Protein AF-A0A0A0M3F7-F1 (afdb_monomer_lite)

Radius of gyration: 20.03 Å; chains: 1; bounding box: 51×37×65 Å

pLDDT: mean 93.69, std 4.96, range [55.94, 98.5]

Foldseek 3Di:
DAPQLCLVVVQLQQQLQLQAPDPDPDSGRPCPDPSNVQQQDFDADVVGAAAPVRAGQDNRHDGNQLLEAEAGWDWDVVDVVIDIDNAGEQVNLVVVVVSLVDAHPGDHAGEYEYPAQLRHDPNNLVSCLVCLVDPDPRYYYHHHHNCCVSHDPSNVVSDDDDDDDQDPLVVLLVVLVVVVDDNVLSVVLCVVVVRHSSSSNVCVVVVVVVVVVVVVVVVVVD

Organism: NCBI:txid1385515

Sequence (222 aa):
GPPRLGKREVAERLAARVLCEDTGSGMAPCGQCRSCRLIAARSQLDPPEVRPDGSPAHPWGHPAHPDLLLVGHAWNHKARPPRMRTEIVIDQVRALGEQMALTPQYGRAKVAIIDPGEAVNTAAANALLKTLEEPVPGRYLWIVASEPARLPATIRSRCQKLEFRLPPRAEAREWLLGQGHAEADVDEALEATRGHPGQAHAWMREGVLELRREVARGLADA

InterPro domains:
  IPR027417 P-loop containing nucleoside triphosphate hydrolase [G3DSA:3.40.50.300] (1-166)
  IPR027417 P-loop containing nucleoside triphosphate hydrolase [SSF52540] (1-205)
  IPR050238 DNA Replication and Repair Clamp Loader Complex [PTHR11669] (1-176)

Secondary structure (DSSP, 8-state):
--TTSSHHHHHHHHHHHHH-S--SS-SS--SSSHHHHHHH-EE--SSPPB-TTSSBSSTT-EES-TTEEEE-S-EETTSSS-EE-SSB-HHHHHHHHHHHHSPPSSTT-EEEEESSGGGB-HHHHHHHHHHHHSPPTTEEEEE--S-GGGS-HHHHTTSPP---PPPPHHHHHHHHHHTT--HHHHHHHHHHTTT-HHHHHHHHHTTHHHHHHHHHHHHH--

Structure (mmCIF, N/CA/C/O backbone):
data_AF-A0A0A0M3F7-F1
#
_entry.id   AF-A0A0A0M3F7-F1
#
loop_
_atom_site.group_PDB
_atom_site.id
_atom_site.type_symbol
_atom_site.label_atom_id
_atom_site.label_alt_id
_atom_site.label_comp_id
_atom_site.label_asym_id
_atom_site.label_entity_id
_atom_site.label_seq_id
_atom_site.pdbx_PDB_ins_code
_atom_site.Cartn_x
_atom_site.Cartn_y
_atom_site.Cartn_z
_atom_site.occupancy
_atom_site.B_iso_or_equiv
_atom_site.auth_seq_id
_atom_site.auth_comp_id
_atom_site.auth_asym_id
_atom_site.auth_atom_id
_atom_site.pdbx_PDB_model_num
ATOM 1 N N . GLY A 1 1 ? 6.429 8.963 -4.634 1.00 87.81 1 GLY A N 1
ATOM 2 C CA . GLY A 1 1 ? 7.226 8.136 -5.553 1.00 87.81 1 GLY A CA 1
ATOM 3 C C . GLY A 1 1 ? 6.339 7.496 -6.598 1.00 87.81 1 GLY A C 1
ATOM 4 O O . GLY A 1 1 ? 5.195 7.188 -6.257 1.00 87.81 1 GLY A O 1
ATOM 5 N N . PRO A 1 2 ? 6.835 7.293 -7.829 1.00 91.94 2 PRO A N 1
ATOM 6 C CA . PRO A 1 2 ? 6.065 6.727 -8.942 1.00 91.94 2 PRO A CA 1
ATOM 7 C C . PRO A 1 2 ? 5.565 5.293 -8.654 1.00 91.94 2 PRO A C 1
ATOM 9 O O . PRO A 1 2 ? 5.987 4.674 -7.663 1.00 91.94 2 PRO A O 1
ATOM 12 N N . PRO A 1 3 ? 4.591 4.773 -9.429 1.00 92.19 3 PRO A N 1
ATOM 13 C CA . PRO A 1 3 ? 4.093 3.400 -9.272 1.00 92.19 3 PRO A CA 1
ATOM 14 C C . PRO A 1 3 ? 5.208 2.360 -9.497 1.00 92.19 3 PRO A C 1
ATOM 16 O O . PRO A 1 3 ? 6.304 2.697 -9.911 1.00 92.19 3 PRO A O 1
ATOM 19 N N . ARG A 1 4 ? 4.960 1.077 -9.200 1.00 91.88 4 ARG A N 1
ATOM 20 C CA . ARG A 1 4 ? 5.905 -0.035 -9.478 1.00 91.88 4 ARG A CA 1
ATOM 21 C C . ARG A 1 4 ? 7.290 0.049 -8.795 1.00 91.88 4 ARG A C 1
ATOM 23 O O . ARG A 1 4 ? 8.209 -0.638 -9.211 1.00 91.88 4 ARG A O 1
ATOM 30 N N . LEU A 1 5 ? 7.448 0.828 -7.722 1.00 94.56 5 LEU A N 1
ATOM 31 C CA . LEU A 1 5 ? 8.671 0.856 -6.891 1.00 94.56 5 LEU A CA 1
ATOM 32 C C . LEU A 1 5 ? 8.575 0.007 -5.608 1.00 94.56 5 LEU A C 1
ATOM 34 O O . LEU A 1 5 ? 9.216 0.317 -4.611 1.00 94.56 5 LEU A O 1
ATOM 38 N N . GLY A 1 6 ? 7.697 -0.999 -5.565 1.00 93.88 6 GLY A N 1
ATOM 39 C CA . GLY A 1 6 ? 7.571 -1.872 -4.386 1.00 93.88 6 GLY A CA 1
ATOM 40 C C . GLY A 1 6 ? 6.978 -1.204 -3.135 1.00 93.88 6 GLY A C 1
ATOM 41 O O . GLY A 1 6 ? 7.040 -1.770 -2.051 1.00 93.88 6 GLY A O 1
ATOM 42 N N . LYS A 1 7 ? 6.355 -0.019 -3.250 1.00 96.44 7 LYS A N 1
ATOM 43 C CA . LYS A 1 7 ? 5.773 0.706 -2.096 1.00 96.44 7 LYS A CA 1
ATOM 44 C C . LYS A 1 7 ? 4.811 -0.159 -1.276 1.00 96.44 7 LYS A C 1
ATOM 46 O O . LYS A 1 7 ? 4.874 -0.178 -0.050 1.00 96.44 7 LYS A O 1
ATOM 51 N N . ARG A 1 8 ? 3.922 -0.877 -1.972 1.00 96.00 8 ARG A N 1
ATOM 52 C CA . ARG A 1 8 ? 2.945 -1.778 -1.358 1.00 96.00 8 ARG A CA 1
ATOM 53 C C . ARG A 1 8 ? 3.620 -2.972 -0.677 1.00 96.00 8 ARG A C 1
ATOM 55 O O . ARG A 1 8 ? 3.204 -3.354 0.408 1.00 96.00 8 ARG A O 1
ATOM 62 N N . GLU A 1 9 ? 4.681 -3.504 -1.274 1.00 95.50 9 GLU A N 1
ATOM 63 C CA . GLU A 1 9 ? 5.472 -4.603 -0.711 1.00 95.50 9 GLU A CA 1
ATOM 64 C C . GLU A 1 9 ? 6.172 -4.188 0.584 1.00 95.50 9 GLU A C 1
ATOM 66 O O . GLU A 1 9 ? 6.086 -4.883 1.593 1.00 95.50 9 GLU A O 1
ATOM 71 N N . VAL A 1 10 ? 6.796 -3.008 0.589 1.00 96.12 10 VAL A N 1
ATOM 72 C CA . VAL A 1 10 ? 7.437 -2.454 1.787 1.00 96.12 10 VAL A CA 1
ATOM 73 C C . VAL A 1 10 ? 6.411 -2.198 2.886 1.00 96.12 10 VAL A C 1
ATOM 75 O O . VAL A 1 10 ? 6.667 -2.554 4.035 1.00 96.12 10 VAL A O 1
ATOM 78 N N . ALA A 1 11 ? 5.240 -1.648 2.545 1.00 97.38 11 ALA A N 1
ATOM 79 C CA . ALA A 1 11 ? 4.150 -1.480 3.500 1.00 97.38 11 ALA A CA 1
ATOM 80 C C . ALA A 1 11 ? 3.739 -2.835 4.096 1.00 97.38 11 ALA A C 1
ATOM 82 O O . ALA A 1 11 ? 3.754 -2.996 5.307 1.00 97.38 11 ALA A O 1
ATOM 83 N N . GLU A 1 12 ? 3.456 -3.855 3.290 1.00 97.25 12 GLU A N 1
ATOM 84 C CA . GLU A 1 12 ? 3.068 -5.165 3.828 1.00 97.25 12 GLU A CA 1
ATOM 85 C C . GLU A 1 12 ? 4.174 -5.849 4.645 1.00 97.25 12 GLU A C 1
ATOM 87 O O . GLU A 1 12 ? 3.888 -6.468 5.672 1.00 97.25 12 GLU A O 1
ATOM 92 N N . ARG A 1 13 ? 5.445 -5.699 4.260 1.00 96.12 13 ARG A N 1
ATOM 93 C CA . ARG A 1 13 ? 6.576 -6.252 5.019 1.00 96.12 13 ARG A CA 1
ATOM 94 C C . ARG A 1 13 ? 6.771 -5.546 6.359 1.00 96.12 13 ARG A C 1
ATOM 96 O O . ARG A 1 13 ? 7.048 -6.207 7.361 1.00 96.12 13 ARG A O 1
ATOM 103 N N . LEU A 1 14 ? 6.582 -4.227 6.401 1.00 96.00 14 LEU A N 1
ATOM 104 C CA . LEU A 1 14 ? 6.581 -3.473 7.650 1.00 96.00 14 LEU A CA 1
ATOM 105 C C . LEU A 1 14 ? 5.400 -3.896 8.534 1.00 96.00 14 LEU A C 1
ATOM 107 O O . LEU A 1 14 ? 5.574 -4.034 9.741 1.00 96.00 14 LEU A O 1
ATOM 111 N N . ALA A 1 15 ? 4.226 -4.178 7.950 1.00 96.81 15 ALA A N 1
ATOM 112 C CA . ALA A 1 15 ? 3.049 -4.644 8.700 1.00 96.81 15 ALA A CA 1
ATOM 113 C C . ALA A 1 15 ? 3.359 -5.980 9.348 1.00 96.81 15 ALA A C 1
ATOM 115 O O . ALA A 1 15 ? 3.148 -6.155 10.545 1.00 96.81 15 ALA A O 1
ATOM 116 N N . ALA A 1 16 ? 3.924 -6.895 8.562 1.00 96.25 16 ALA A N 1
ATOM 117 C CA . ALA A 1 16 ? 4.367 -8.182 9.054 1.00 96.25 16 ALA A CA 1
ATOM 118 C C . ALA A 1 16 ? 5.364 -8.028 10.203 1.00 96.25 16 ALA A C 1
ATOM 120 O O . ALA A 1 16 ? 5.245 -8.746 11.190 1.00 96.25 16 ALA A O 1
ATOM 121 N N . ARG A 1 17 ? 6.305 -7.074 10.132 1.00 95.75 17 ARG A N 1
ATOM 122 C CA . ARG A 1 17 ? 7.249 -6.829 11.232 1.00 95.75 17 ARG A CA 1
ATOM 123 C C . ARG A 1 17 ? 6.569 -6.289 12.489 1.00 95.75 17 ARG A C 1
ATOM 125 O O . ARG A 1 17 ? 6.896 -6.763 13.575 1.00 95.75 17 ARG A O 1
ATOM 132 N N . VAL A 1 18 ? 5.658 -5.327 12.342 1.00 95.19 18 VAL A N 1
ATOM 133 C CA . VAL A 1 18 ? 4.901 -4.710 13.448 1.00 95.19 18 VAL A CA 1
ATOM 134 C C . VAL A 1 18 ? 4.011 -5.732 14.158 1.00 95.19 18 VAL A C 1
ATOM 136 O O . VAL A 1 18 ? 3.877 -5.688 15.378 1.00 95.19 18 VAL A O 1
ATOM 139 N N . LEU A 1 19 ? 3.418 -6.656 13.402 1.00 95.88 19 LEU A N 1
ATOM 140 C CA . LEU A 1 19 ? 2.514 -7.689 13.916 1.00 95.88 19 LEU A CA 1
ATOM 141 C C . LEU A 1 19 ? 3.239 -8.980 14.329 1.00 95.88 19 LEU A C 1
ATOM 143 O O . LEU A 1 19 ? 2.623 -9.883 14.892 1.00 95.88 19 LEU A O 1
ATOM 147 N N . CYS A 1 20 ? 4.536 -9.087 14.042 1.00 95.38 20 CYS A N 1
ATOM 148 C CA . CYS A 1 20 ? 5.355 -10.236 14.401 1.00 95.38 20 CYS A CA 1
ATOM 149 C C . CYS A 1 20 ? 5.457 -10.370 15.926 1.00 95.38 20 CYS A C 1
ATOM 151 O O . CYS A 1 20 ? 5.789 -9.412 16.620 1.00 95.38 20 CYS A O 1
ATOM 153 N N . GLU A 1 21 ? 5.219 -11.578 16.437 1.00 93.50 21 GLU A N 1
ATOM 154 C CA . GLU A 1 21 ? 5.317 -11.887 17.872 1.00 93.50 21 GLU A CA 1
ATOM 155 C C . GLU A 1 21 ? 6.767 -11.886 18.371 1.00 93.50 21 GLU A C 1
ATOM 157 O O . GLU A 1 21 ? 7.020 -11.642 19.548 1.00 93.50 21 GLU A O 1
ATOM 162 N N . ASP A 1 22 ? 7.721 -12.141 17.473 1.00 91.62 22 ASP A N 1
ATOM 163 C CA . ASP A 1 22 ? 9.143 -12.067 17.786 1.00 91.62 22 ASP A CA 1
ATOM 164 C C . ASP A 1 22 ? 9.589 -10.604 17.944 1.00 91.62 22 ASP A C 1
ATOM 166 O O . ASP A 1 22 ? 9.617 -9.818 16.986 1.00 91.62 22 ASP A O 1
ATOM 170 N N . THR A 1 23 ? 9.944 -10.239 19.175 1.00 81.44 23 THR A N 1
ATOM 171 C CA . THR A 1 23 ? 10.457 -8.916 19.549 1.00 81.44 23 THR A CA 1
ATOM 172 C C . THR A 1 23 ? 11.981 -8.816 19.468 1.00 81.44 23 THR A C 1
ATOM 174 O O . THR A 1 23 ? 12.542 -7.840 19.961 1.00 81.44 23 THR A O 1
ATOM 177 N N . GLY A 1 24 ? 12.664 -9.801 18.876 1.00 82.12 24 GLY A N 1
ATOM 178 C CA . GLY A 1 24 ? 14.105 -9.763 18.644 1.00 82.12 24 GLY A CA 1
ATOM 179 C C . GLY A 1 24 ? 14.556 -8.508 17.884 1.00 82.12 24 GLY A C 1
ATOM 180 O O . GLY A 1 24 ? 13.766 -7.816 17.243 1.00 82.12 24 GLY A O 1
ATOM 181 N N . SER A 1 25 ? 15.854 -8.207 17.926 1.00 70.75 25 SER A N 1
ATOM 182 C CA . SER A 1 25 ? 16.433 -6.970 17.373 1.00 70.75 25 SER A CA 1
ATOM 183 C C . SER A 1 25 ? 16.420 -6.870 15.838 1.00 70.75 25 SER A C 1
ATOM 185 O O . SER A 1 25 ? 16.834 -5.855 15.281 1.00 70.75 25 SER A O 1
ATOM 187 N N . GLY A 1 26 ? 15.938 -7.896 15.131 1.00 80.50 26 GLY A N 1
ATOM 188 C CA . GLY A 1 26 ? 15.843 -7.896 13.674 1.00 80.50 26 GLY A CA 1
ATOM 189 C C . GLY A 1 26 ? 14.789 -6.921 13.134 1.00 80.50 26 GLY A C 1
ATOM 190 O O . GLY A 1 26 ? 13.701 -6.769 13.693 1.00 80.50 26 GLY A O 1
ATOM 191 N N . MET A 1 27 ? 15.087 -6.297 11.990 1.00 84.56 27 MET A N 1
ATOM 192 C CA . MET A 1 27 ? 14.132 -5.466 11.235 1.00 84.56 27 MET A CA 1
ATOM 193 C C . MET A 1 27 ? 13.172 -6.290 10.360 1.00 84.56 27 MET A C 1
ATOM 195 O O . MET A 1 27 ? 12.167 -5.767 9.883 1.00 84.56 27 MET A O 1
ATOM 199 N N . ALA A 1 28 ? 13.452 -7.579 10.150 1.00 91.94 28 ALA A N 1
ATOM 200 C CA . ALA A 1 28 ? 12.610 -8.474 9.360 1.00 91.94 28 ALA A CA 1
ATOM 201 C C . ALA A 1 28 ? 11.584 -9.217 10.239 1.00 91.94 28 ALA A C 1
ATOM 203 O O . ALA A 1 28 ? 11.900 -9.552 11.381 1.00 91.94 28 ALA A O 1
ATOM 204 N N . PRO A 1 29 ? 10.364 -9.488 9.735 1.00 94.62 29 PRO A N 1
ATOM 205 C CA . PRO A 1 29 ? 9.458 -10.427 10.395 1.00 94.62 29 PRO A CA 1
ATOM 206 C C . PRO A 1 29 ? 10.095 -11.823 10.447 1.00 94.62 29 PRO A C 1
ATOM 208 O O . PRO A 1 29 ? 10.755 -12.227 9.490 1.00 94.62 29 PRO A O 1
ATOM 211 N N . CYS A 1 30 ? 9.874 -12.581 11.525 1.00 94.94 30 CYS A N 1
ATOM 212 C CA . CYS A 1 30 ? 10.533 -13.882 11.705 1.00 94.94 30 CYS A CA 1
ATOM 213 C C . CYS A 1 30 ? 10.043 -14.965 10.728 1.00 94.94 30 CYS A C 1
ATOM 215 O O . CYS A 1 30 ? 10.698 -15.987 10.554 1.00 94.94 30 CYS A O 1
ATOM 217 N N . GLY A 1 31 ? 8.866 -14.783 10.116 1.00 94.88 31 GLY A N 1
ATOM 218 C CA . GLY A 1 31 ? 8.290 -15.723 9.147 1.00 94.88 31 GLY A CA 1
ATOM 219 C C . GLY A 1 31 ? 7.689 -16.997 9.756 1.00 94.88 31 GLY A C 1
ATOM 220 O O . GLY A 1 31 ? 6.969 -17.711 9.067 1.00 94.88 31 GLY A O 1
ATOM 221 N N . GLN A 1 32 ? 7.931 -17.273 11.041 1.00 95.44 32 GLN A N 1
ATOM 222 C CA . GLN A 1 32 ? 7.611 -18.564 11.668 1.00 95.44 32 GLN A CA 1
ATOM 223 C C . GLN A 1 32 ? 6.551 -18.472 12.781 1.00 95.44 32 GLN A C 1
ATOM 225 O O . GLN A 1 32 ? 5.816 -19.438 13.015 1.00 95.44 32 GLN A O 1
ATOM 230 N N . CYS A 1 33 ? 6.417 -17.318 13.450 1.00 95.06 33 CYS A N 1
ATOM 231 C CA . CYS A 1 33 ? 5.387 -17.120 14.480 1.00 95.06 33 CYS A CA 1
ATOM 232 C C . CYS A 1 33 ? 3.966 -17.220 13.900 1.00 95.06 33 CYS A C 1
ATOM 234 O O . CYS A 1 33 ? 3.769 -17.204 12.678 1.00 95.06 33 CYS A O 1
ATOM 236 N N . ARG A 1 34 ? 2.950 -17.343 14.765 1.00 95.69 34 ARG A N 1
ATOM 237 C CA . ARG A 1 34 ? 1.561 -17.503 14.313 1.00 95.69 34 ARG A CA 1
ATOM 238 C C . ARG A 1 34 ? 1.102 -16.283 13.516 1.00 95.69 34 ARG A C 1
ATOM 240 O O . ARG A 1 34 ? 0.564 -16.480 12.427 1.00 95.69 34 ARG A O 1
ATOM 247 N N . SER A 1 35 ? 1.403 -15.065 13.968 1.00 95.94 35 SER A N 1
ATOM 248 C CA . SER A 1 35 ? 1.114 -13.849 13.199 1.00 95.94 35 SER A CA 1
ATOM 249 C C . SER A 1 35 ? 1.731 -13.882 11.795 1.00 95.94 35 SER A C 1
ATOM 251 O O . SER A 1 35 ? 1.037 -13.672 10.802 1.00 95.94 35 SER A O 1
ATOM 253 N N . CYS A 1 36 ? 3.021 -14.217 11.676 1.00 96.25 36 CYS A N 1
ATOM 254 C CA . CYS A 1 36 ? 3.695 -14.284 10.375 1.00 96.25 36 CYS A CA 1
ATOM 255 C C . CYS A 1 36 ? 3.070 -15.335 9.447 1.00 96.25 36 CYS A C 1
ATOM 257 O O . CYS A 1 36 ? 2.873 -15.058 8.265 1.00 96.25 36 CYS A O 1
ATOM 259 N N . ARG A 1 37 ? 2.709 -16.512 9.973 1.00 97.31 37 ARG A N 1
ATOM 260 C CA . ARG A 1 37 ? 2.048 -17.568 9.190 1.00 97.31 37 ARG A CA 1
ATOM 261 C C . ARG A 1 37 ? 0.659 -17.153 8.706 1.00 97.31 37 ARG A C 1
ATOM 263 O O . ARG A 1 37 ? 0.325 -17.415 7.557 1.00 97.31 37 ARG A O 1
ATOM 270 N N . LEU A 1 38 ? -0.124 -16.465 9.539 1.00 97.06 38 LEU A N 1
ATOM 271 C CA . LEU A 1 38 ? -1.436 -15.938 9.144 1.00 97.06 38 LEU A CA 1
ATOM 272 C C . LEU A 1 38 ? -1.328 -14.824 8.095 1.00 97.06 38 LEU A C 1
ATOM 274 O O . LEU A 1 38 ? -2.173 -14.732 7.213 1.00 97.06 38 LEU A O 1
ATOM 278 N N . ILE A 1 39 ? -0.286 -13.994 8.164 1.00 96.94 39 ILE A N 1
ATOM 279 C CA . ILE A 1 39 ? -0.017 -12.982 7.134 1.00 96.94 39 ILE A CA 1
ATOM 280 C C . ILE A 1 39 ? 0.444 -13.643 5.832 1.00 96.94 39 ILE A C 1
ATOM 282 O O . ILE A 1 39 ? 0.078 -13.182 4.757 1.00 96.94 39 ILE A O 1
ATOM 286 N N . ALA A 1 40 ? 1.233 -14.716 5.895 1.00 97.06 40 ALA A N 1
ATOM 287 C CA . ALA A 1 40 ? 1.662 -15.460 4.711 1.00 97.06 40 ALA A CA 1
ATOM 288 C C . ALA A 1 40 ? 0.514 -16.251 4.057 1.00 97.06 40 ALA A C 1
ATOM 290 O O . ALA A 1 40 ? 0.533 -16.466 2.847 1.00 97.06 40 ALA A O 1
ATOM 291 N N . ALA A 1 41 ? -0.495 -16.655 4.833 1.00 97.31 41 ALA A N 1
ATOM 292 C CA . ALA A 1 41 ? -1.706 -17.281 4.321 1.00 97.31 41 ALA A CA 1
ATOM 293 C C . ALA A 1 41 ? -2.569 -16.244 3.588 1.00 97.31 41 ALA A C 1
ATOM 295 O O . ALA A 1 41 ? -3.229 -15.410 4.213 1.00 97.31 41 ALA A O 1
ATOM 296 N N . ARG A 1 42 ? -2.545 -16.295 2.254 1.00 96.06 42 ARG A N 1
ATOM 297 C CA . ARG A 1 42 ? -3.263 -15.359 1.391 1.00 96.06 42 ARG A CA 1
ATOM 298 C C . ARG A 1 42 ? -4.404 -16.008 0.628 1.00 96.06 42 ARG A C 1
ATOM 300 O O . ARG A 1 42 ? -4.288 -17.145 0.183 1.00 96.06 42 ARG A O 1
ATOM 307 N N . SER A 1 43 ? -5.471 -15.245 0.420 1.00 96.81 43 SER A N 1
ATOM 308 C CA . SER A 1 43 ? -6.618 -15.662 -0.388 1.00 96.81 43 SER A CA 1
ATOM 309 C C . SER A 1 43 ? -7.130 -14.517 -1.258 1.00 96.81 43 SER A C 1
ATOM 311 O O . SER A 1 43 ? -7.215 -13.372 -0.813 1.00 96.81 43 SER A O 1
ATOM 313 N N . GLN A 1 44 ? -7.445 -14.818 -2.516 1.00 95.81 44 GLN A N 1
ATOM 314 C CA . GLN A 1 44 ? -8.201 -13.909 -3.376 1.00 95.81 44 GLN A CA 1
ATOM 315 C C . GLN A 1 44 ? -9.696 -14.117 -3.136 1.00 95.81 44 GLN A C 1
ATOM 317 O O . GLN A 1 44 ? -10.122 -15.221 -2.798 1.00 95.81 44 GLN A O 1
ATOM 322 N N . LEU A 1 45 ? -10.482 -13.058 -3.323 1.00 93.75 45 LEU A N 1
ATOM 323 C CA . LEU A 1 45 ? -11.935 -13.187 -3.391 1.00 93.75 45 LEU A CA 1
ATOM 324 C C . LEU A 1 45 ? -12.352 -13.792 -4.734 1.00 93.75 45 LEU A C 1
ATOM 326 O O . LEU A 1 45 ? -11.630 -13.674 -5.726 1.00 93.75 45 LEU A O 1
ATOM 330 N N . ASP A 1 46 ? -13.530 -14.410 -4.754 1.00 92.75 46 ASP A N 1
ATOM 331 C CA . ASP A 1 46 ? -14.172 -14.911 -5.967 1.00 92.75 46 ASP A CA 1
ATOM 332 C C . ASP A 1 46 ? -15.563 -14.261 -6.119 1.00 92.75 46 ASP A C 1
ATOM 334 O O . ASP A 1 46 ? -16.451 -14.528 -5.301 1.00 92.75 46 ASP A O 1
ATOM 338 N N . PRO A 1 47 ? -15.767 -13.362 -7.104 1.00 93.88 47 PRO A N 1
ATOM 339 C CA . PRO A 1 47 ? -14.786 -12.891 -8.089 1.00 93.88 47 PRO A CA 1
ATOM 340 C C . PRO A 1 47 ? -13.697 -11.972 -7.487 1.00 93.88 47 PRO A C 1
ATOM 342 O O . PRO A 1 47 ? -13.941 -11.303 -6.476 1.00 93.88 47 PRO A O 1
ATOM 345 N N . PRO A 1 48 ? -12.509 -11.871 -8.121 1.00 95.69 48 PRO A N 1
ATOM 346 C CA . PRO A 1 48 ? -11.398 -11.084 -7.595 1.00 95.69 48 PRO A CA 1
ATOM 347 C C . PRO A 1 48 ? -11.682 -9.584 -7.624 1.00 95.69 48 PRO A C 1
ATOM 349 O O . PRO A 1 48 ? -12.407 -9.065 -8.474 1.00 95.69 48 PRO A O 1
ATOM 352 N N . GLU A 1 49 ? -11.065 -8.870 -6.690 1.00 97.38 49 GLU A N 1
ATOM 353 C CA . GLU A 1 49 ? -11.080 -7.412 -6.650 1.00 97.38 49 GLU A CA 1
ATOM 354 C C . GLU A 1 49 ? -9.988 -6.852 -7.561 1.00 97.38 49 GLU A C 1
ATOM 356 O O . GLU A 1 49 ? -8.805 -7.171 -7.413 1.00 97.38 49 GLU A O 1
ATOM 361 N N . VAL A 1 50 ? -10.375 -5.986 -8.496 1.00 97.31 50 VAL A N 1
ATOM 362 C CA . VAL A 1 50 ? -9.473 -5.409 -9.500 1.00 97.31 50 VAL A CA 1
ATOM 363 C C . VAL A 1 50 ? -9.439 -3.883 -9.448 1.00 97.31 50 VAL A C 1
ATOM 365 O O . VAL A 1 50 ? -10.387 -3.213 -9.047 1.00 97.31 50 VAL A O 1
ATOM 368 N N . ARG A 1 51 ? -8.320 -3.299 -9.854 1.00 96.06 51 ARG A N 1
ATOM 369 C CA . ARG A 1 51 ? -8.208 -1.870 -10.145 1.00 96.06 51 ARG A CA 1
ATOM 370 C C . ARG A 1 51 ? -8.871 -1.564 -11.502 1.00 96.06 51 ARG A C 1
ATOM 372 O O . ARG A 1 51 ? -9.156 -2.489 -12.264 1.00 96.06 51 ARG A O 1
ATOM 379 N N . PRO A 1 52 ? -9.091 -0.281 -11.848 1.00 95.25 52 PRO A N 1
ATOM 380 C CA . PRO A 1 52 ? -9.659 0.099 -13.145 1.00 95.25 52 PRO A CA 1
ATOM 381 C C . PRO A 1 52 ? -8.870 -0.395 -14.369 1.00 95.25 52 PRO A C 1
ATOM 383 O O . PRO A 1 52 ? -9.452 -0.562 -15.432 1.00 95.25 52 PRO A O 1
ATOM 386 N N . ASP A 1 53 ? -7.567 -0.648 -14.218 1.00 92.56 53 ASP A N 1
ATOM 387 C CA . ASP A 1 53 ? -6.695 -1.210 -15.259 1.00 92.56 53 ASP A CA 1
ATOM 388 C C . ASP A 1 53 ? -6.755 -2.750 -15.352 1.00 92.56 53 ASP A C 1
ATOM 390 O O . ASP A 1 53 ? -5.997 -3.354 -16.104 1.00 92.56 53 ASP A O 1
ATOM 394 N N . GLY A 1 54 ? -7.627 -3.398 -14.572 1.00 94.06 54 GLY A N 1
ATOM 395 C CA . GLY A 1 54 ? -7.762 -4.854 -14.507 1.00 94.06 54 GLY A CA 1
ATOM 396 C C . GLY A 1 54 ? -6.724 -5.552 -13.623 1.00 94.06 54 GLY A C 1
ATOM 397 O O . GLY A 1 54 ? -6.854 -6.749 -13.374 1.00 94.06 54 GLY A O 1
ATOM 398 N N . SER A 1 55 ? -5.722 -4.838 -13.096 1.00 92.69 55 SER A N 1
ATOM 399 C CA . SER A 1 55 ? -4.750 -5.428 -12.170 1.00 92.69 55 SER A CA 1
ATOM 400 C C . SER A 1 55 ? -5.405 -5.792 -10.829 1.00 92.69 55 SER A C 1
ATOM 402 O O . SER A 1 55 ? -6.334 -5.108 -10.399 1.00 92.69 55 SER A O 1
ATOM 404 N N . PRO A 1 56 ? -4.931 -6.816 -10.097 1.00 95.44 56 PRO A N 1
ATOM 405 C CA . PRO A 1 56 ? -5.510 -7.160 -8.799 1.00 95.44 56 PRO A CA 1
ATOM 406 C C . PRO A 1 56 ? -5.363 -6.012 -7.793 1.00 95.44 56 PRO A C 1
ATOM 408 O O . PRO A 1 56 ? -4.250 -5.529 -7.559 1.00 95.44 56 PRO A O 1
ATOM 411 N N . ALA A 1 57 ? -6.459 -5.600 -7.152 1.00 96.62 57 ALA A N 1
ATOM 412 C CA . ALA A 1 57 ? -6.448 -4.575 -6.104 1.00 96.62 57 ALA A CA 1
ATOM 413 C C . ALA A 1 57 ? -5.555 -4.989 -4.922 1.00 96.62 57 ALA A C 1
ATOM 415 O O . ALA A 1 57 ? -4.834 -4.165 -4.359 1.00 96.62 57 ALA A O 1
ATOM 416 N N . HIS A 1 58 ? -5.528 -6.290 -4.628 1.00 96.75 58 HIS A N 1
ATOM 417 C CA . HIS A 1 58 ? -4.637 -6.919 -3.661 1.00 96.75 58 HIS A CA 1
ATOM 418 C C . HIS A 1 58 ? -3.757 -7.948 -4.389 1.00 96.75 58 HIS A C 1
ATOM 420 O O . HIS A 1 58 ? -4.185 -9.086 -4.565 1.00 96.75 58 HIS A O 1
ATOM 426 N N . PRO A 1 59 ? -2.535 -7.579 -4.834 1.00 94.25 59 PRO A N 1
ATOM 427 C CA . PRO A 1 59 ? -1.688 -8.431 -5.680 1.00 94.25 59 PRO A CA 1
ATOM 428 C C . PRO A 1 59 ? -1.440 -9.835 -5.126 1.00 94.25 59 PRO A C 1
ATOM 430 O O . PRO A 1 59 ? -1.468 -10.805 -5.875 1.00 94.25 59 PRO A O 1
ATOM 433 N N . TRP A 1 60 ? -1.256 -9.946 -3.811 1.00 95.38 60 TRP A N 1
ATOM 434 C CA . TRP A 1 60 ? -1.069 -11.231 -3.138 1.00 95.38 60 TRP A CA 1
ATOM 435 C C . TRP A 1 60 ? -2.341 -11.760 -2.487 1.00 95.38 60 TRP A C 1
ATOM 437 O O . TRP A 1 60 ? -2.286 -12.835 -1.922 1.00 95.38 60 TRP A O 1
ATOM 447 N N . GLY A 1 61 ? -3.464 -11.044 -2.549 1.00 96.75 61 GLY A N 1
ATOM 448 C CA . GLY A 1 61 ? -4.706 -11.387 -1.856 1.00 96.75 61 GLY A CA 1
ATOM 449 C C . GLY A 1 61 ? -4.759 -10.900 -0.405 1.00 96.75 61 GLY A C 1
ATOM 450 O O . GLY A 1 61 ? -3.810 -10.310 0.131 1.00 96.75 61 GLY A O 1
ATOM 451 N N . HIS A 1 62 ? -5.896 -11.154 0.236 1.00 97.38 62 HIS A N 1
ATOM 452 C CA . HIS A 1 62 ? -6.152 -10.804 1.629 1.00 97.38 62 HIS A CA 1
ATOM 453 C C . HIS A 1 62 ? -5.443 -11.777 2.582 1.00 97.38 62 HIS A C 1
ATOM 455 O O . HIS A 1 62 ? -5.522 -12.993 2.372 1.00 97.38 62 HIS A O 1
ATOM 461 N N . PRO A 1 63 ? -4.733 -11.273 3.610 1.00 97.06 63 PRO A N 1
ATOM 462 C CA . PRO A 1 63 ? -4.124 -12.104 4.639 1.00 97.06 63 PRO A CA 1
ATOM 463 C C . PRO A 1 63 ? -5.184 -12.655 5.596 1.00 97.06 63 PRO A C 1
ATOM 465 O O . PRO A 1 63 ? -6.170 -11.987 5.894 1.00 97.06 63 PRO A O 1
ATOM 468 N N . ALA A 1 64 ? -4.939 -13.836 6.162 1.00 97.00 64 ALA A N 1
ATOM 469 C CA . ALA A 1 64 ? -5.797 -14.409 7.204 1.00 97.00 64 ALA A CA 1
ATOM 470 C C . ALA A 1 64 ? -5.627 -13.732 8.583 1.00 97.00 64 ALA A C 1
ATOM 472 O O . ALA A 1 64 ? -6.323 -14.070 9.539 1.00 97.00 64 ALA A O 1
ATOM 473 N N . HIS A 1 65 ? -4.673 -12.806 8.720 1.00 97.25 65 HIS A N 1
ATOM 474 C CA . HIS A 1 65 ? -4.378 -12.131 9.981 1.00 97.25 65 HIS A CA 1
ATOM 475 C C . HIS A 1 65 ? -5.428 -11.052 10.308 1.00 97.25 65 HIS A C 1
ATOM 477 O O . HIS A 1 65 ? -5.502 -10.056 9.590 1.00 97.25 65 HIS A O 1
ATOM 483 N N . PRO A 1 66 ? -6.175 -11.153 11.424 1.00 96.00 66 PRO A N 1
ATOM 484 C CA . PRO A 1 66 ? -7.296 -10.246 11.713 1.00 96.00 66 PRO A CA 1
ATOM 485 C C . PRO A 1 66 ? -6.871 -8.812 12.067 1.00 96.00 66 PRO A C 1
ATOM 487 O O . PRO A 1 66 ? -7.681 -7.888 12.029 1.00 96.00 66 PRO A O 1
ATOM 490 N N . ASP A 1 67 ? -5.602 -8.614 12.426 1.00 97.12 67 ASP A N 1
ATOM 491 C CA . ASP A 1 67 ? -5.044 -7.289 12.726 1.00 97.12 67 ASP A CA 1
ATOM 492 C C . ASP A 1 67 ? -4.265 -6.664 11.557 1.00 97.12 67 ASP A C 1
ATOM 494 O O . ASP A 1 67 ? -3.667 -5.601 11.730 1.00 97.12 67 ASP A O 1
ATOM 498 N N . LEU A 1 68 ? -4.279 -7.294 10.374 1.00 97.62 68 LEU A N 1
ATOM 499 C CA . LEU A 1 68 ? -3.796 -6.699 9.127 1.00 97.62 68 LEU A CA 1
ATOM 500 C C . LEU A 1 68 ? -4.973 -6.477 8.177 1.00 97.62 68 LEU A C 1
ATOM 502 O O . LEU A 1 68 ? -5.473 -7.411 7.558 1.00 97.62 68 LEU A O 1
ATOM 506 N N . LEU A 1 69 ? -5.394 -5.225 8.043 1.00 97.38 69 LEU A N 1
ATOM 507 C CA . LEU A 1 69 ? -6.549 -4.838 7.243 1.00 97.38 69 LEU A CA 1
ATOM 508 C C . LEU A 1 69 ? -6.081 -4.210 5.933 1.00 97.38 69 LEU A C 1
ATOM 510 O O . LEU A 1 69 ? -5.279 -3.274 5.932 1.00 97.38 69 LEU A O 1
ATOM 514 N N . LEU A 1 70 ? -6.587 -4.708 4.808 1.00 98.00 70 LEU A N 1
ATOM 515 C CA . LEU A 1 70 ? -6.284 -4.170 3.487 1.00 98.00 70 LEU A CA 1
ATOM 516 C C . LEU A 1 70 ? -7.523 -3.486 2.918 1.00 98.00 70 LEU A C 1
ATOM 518 O O . LEU A 1 70 ? -8.613 -4.046 2.948 1.00 98.00 70 LEU A O 1
ATOM 522 N N . VAL A 1 71 ? -7.351 -2.276 2.389 1.00 97.94 71 VAL A N 1
ATOM 523 C CA . VAL A 1 71 ? -8.430 -1.524 1.740 1.00 97.94 71 VAL A CA 1
ATOM 524 C C . VAL A 1 71 ? -7.968 -1.083 0.362 1.00 97.94 71 VAL A C 1
ATOM 526 O O . VAL A 1 71 ? -6.950 -0.407 0.225 1.00 97.94 71 VAL A O 1
ATOM 529 N N . GLY A 1 72 ? -8.735 -1.462 -0.653 1.00 97.62 72 GLY A N 1
ATOM 530 C CA . GLY A 1 72 ? -8.519 -1.084 -2.042 1.00 97.62 72 GLY A CA 1
ATOM 531 C C . GLY A 1 72 ? -9.841 -0.972 -2.797 1.00 97.62 72 GLY A C 1
ATOM 532 O O . GLY A 1 72 ? -10.902 -0.742 -2.206 1.00 97.62 72 GLY A O 1
ATOM 533 N N . HIS A 1 73 ? -9.777 -1.128 -4.116 1.00 97.75 73 HIS A N 1
ATOM 534 C CA . HIS A 1 73 ? -10.973 -1.238 -4.948 1.00 97.75 73 HIS A CA 1
ATOM 535 C C . HIS A 1 73 ? -11.729 -2.516 -4.594 1.00 97.75 73 HIS A C 1
ATOM 537 O O . HIS A 1 73 ? -11.120 -3.572 -4.489 1.00 97.75 73 HIS A O 1
ATOM 543 N N . ALA A 1 74 ? -13.045 -2.408 -4.434 1.00 96.88 74 ALA A N 1
ATOM 544 C CA . ALA A 1 74 ? -13.891 -3.504 -3.981 1.00 96.88 74 ALA A CA 1
ATOM 545 C C . ALA A 1 74 ? -15.177 -3.589 -4.807 1.00 96.88 74 ALA A C 1
ATOM 547 O O . ALA A 1 74 ? -15.586 -2.627 -5.472 1.00 96.88 74 ALA A O 1
ATOM 548 N N . TRP A 1 75 ? -15.853 -4.731 -4.731 1.00 96.38 75 TRP A N 1
ATOM 549 C CA . TRP A 1 75 ? -17.150 -4.934 -5.368 1.00 96.38 75 TRP A CA 1
ATOM 550 C C . TRP A 1 75 ? -18.251 -4.086 -4.715 1.00 96.38 75 TRP A C 1
ATOM 552 O O . TRP A 1 75 ? -18.371 -3.957 -3.496 1.00 96.38 75 TRP A O 1
ATOM 562 N N . ASN A 1 76 ? -19.126 -3.513 -5.541 1.00 95.69 76 ASN A N 1
ATOM 563 C CA . ASN A 1 76 ? -20.383 -2.928 -5.098 1.00 95.69 76 ASN A CA 1
ATOM 564 C C . ASN A 1 76 ? -21.517 -3.949 -5.238 1.00 95.69 76 ASN A C 1
ATOM 566 O O . ASN A 1 76 ? -22.247 -3.942 -6.229 1.00 95.69 76 ASN A O 1
ATOM 570 N N . HIS A 1 77 ? -21.703 -4.778 -4.211 1.00 93.06 77 HIS A N 1
ATOM 571 C CA . HIS A 1 77 ? -22.791 -5.763 -4.157 1.00 93.06 77 HIS A CA 1
ATOM 572 C C . HIS A 1 77 ? -24.195 -5.142 -4.032 1.00 93.06 77 HIS A C 1
ATOM 574 O O . HIS A 1 77 ? -25.187 -5.836 -4.230 1.00 93.06 77 HIS A O 1
ATOM 580 N N . LYS A 1 78 ? -24.304 -3.837 -3.723 1.00 92.50 78 LYS A N 1
ATOM 581 C CA . LYS A 1 78 ? -25.593 -3.120 -3.686 1.00 92.50 78 LYS A CA 1
ATOM 582 C C . LYS A 1 78 ? -26.083 -2.733 -5.092 1.00 92.50 78 LYS A C 1
ATOM 584 O O . LYS A 1 78 ? -27.268 -2.464 -5.265 1.00 92.50 78 LYS A O 1
ATOM 589 N N . ALA A 1 79 ? -25.192 -2.670 -6.088 1.00 93.44 79 ALA A N 1
ATOM 590 C CA . ALA A 1 79 ? -25.571 -2.419 -7.477 1.00 93.44 79 ALA A CA 1
ATOM 591 C C . ALA A 1 79 ? -26.199 -3.673 -8.109 1.00 93.44 79 ALA A C 1
ATOM 593 O O . ALA A 1 79 ? -25.846 -4.795 -7.749 1.00 93.44 79 ALA A O 1
ATOM 594 N N . ARG A 1 80 ? -27.120 -3.485 -9.064 1.00 94.31 80 ARG A N 1
ATOM 595 C CA . ARG A 1 80 ? -27.726 -4.579 -9.837 1.00 94.31 80 ARG A CA 1
ATOM 596 C C . ARG A 1 80 ? -27.493 -4.353 -11.340 1.00 94.31 80 ARG A C 1
ATOM 598 O O . ARG A 1 80 ? -28.092 -3.422 -11.875 1.00 94.31 80 ARG A O 1
ATOM 605 N N . PRO A 1 81 ? -26.644 -5.161 -12.008 1.00 92.50 81 PRO A N 1
ATOM 606 C CA . PRO A 1 81 ? -25.795 -6.224 -11.444 1.00 92.50 81 PRO A CA 1
ATOM 607 C C . PRO A 1 81 ? -24.648 -5.678 -10.557 1.00 92.50 81 PRO A C 1
ATOM 609 O O . PRO A 1 81 ? -24.326 -4.486 -10.649 1.00 92.50 81 PRO A O 1
ATOM 612 N N . PRO A 1 82 ? -24.025 -6.518 -9.698 1.00 95.19 82 PRO A N 1
ATOM 613 C CA . PRO A 1 82 ? -22.821 -6.144 -8.958 1.00 95.19 82 PRO A CA 1
ATOM 614 C C . PRO A 1 82 ? -21.720 -5.658 -9.901 1.00 95.19 82 PRO A C 1
ATOM 616 O O . PRO A 1 82 ? -21.516 -6.218 -10.975 1.00 95.19 82 PRO A O 1
ATOM 619 N N . ARG A 1 83 ? -21.004 -4.608 -9.495 1.00 95.75 83 ARG A N 1
ATOM 620 C CA . ARG A 1 83 ? -19.949 -3.988 -10.310 1.00 95.75 83 ARG A CA 1
ATOM 621 C C . ARG A 1 83 ? -18.768 -3.553 -9.462 1.00 95.75 83 ARG A C 1
ATOM 623 O O . ARG A 1 83 ? -18.953 -3.197 -8.298 1.00 95.75 83 ARG A O 1
ATOM 630 N N . MET A 1 84 ? -17.583 -3.516 -10.057 1.00 96.69 84 MET A N 1
ATOM 631 C CA . MET A 1 84 ? -16.388 -2.989 -9.403 1.00 96.69 84 MET A CA 1
ATOM 632 C C . MET A 1 84 ? -16.508 -1.490 -9.135 1.00 96.69 84 MET A C 1
ATOM 634 O O . MET A 1 84 ? -17.012 -0.730 -9.966 1.00 96.69 84 MET A O 1
ATOM 638 N N . ARG A 1 85 ? -16.054 -1.056 -7.957 1.00 95.94 85 ARG A N 1
ATOM 639 C CA . ARG A 1 85 ? -15.894 0.368 -7.653 1.00 95.94 85 ARG A CA 1
ATOM 640 C C . ARG A 1 85 ? -14.599 0.882 -8.269 1.00 95.94 85 ARG A C 1
ATOM 642 O O . ARG A 1 85 ? -13.580 0.204 -8.225 1.00 95.94 85 ARG A O 1
ATOM 649 N N . THR A 1 86 ? -14.639 2.111 -8.768 1.00 95.19 86 THR A N 1
ATOM 650 C CA . THR A 1 86 ? -13.466 2.860 -9.247 1.00 95.19 86 THR A CA 1
ATOM 651 C C . THR A 1 86 ? -12.830 3.725 -8.157 1.00 95.19 86 THR A C 1
ATOM 653 O O . THR A 1 86 ? -11.796 4.337 -8.388 1.00 95.19 86 THR A O 1
ATOM 656 N N . GLU A 1 87 ? -13.462 3.800 -6.984 1.00 96.94 87 GLU A N 1
ATOM 657 C CA . GLU A 1 87 ? -13.043 4.609 -5.841 1.00 96.94 87 GLU A CA 1
ATOM 658 C C . GLU A 1 87 ? -13.246 3.835 -4.532 1.00 96.94 87 GLU A C 1
ATOM 660 O O . GLU A 1 87 ? -14.149 2.998 -4.419 1.00 96.94 87 GLU A O 1
ATOM 665 N N . ILE A 1 88 ? -12.453 4.179 -3.521 1.00 97.50 88 ILE A N 1
ATOM 666 C CA . ILE A 1 88 ? -12.614 3.751 -2.133 1.00 97.50 88 ILE A CA 1
ATOM 667 C C . ILE A 1 88 ? -13.607 4.703 -1.465 1.00 97.50 88 ILE A C 1
ATOM 669 O O . ILE A 1 88 ? -13.372 5.911 -1.365 1.00 97.50 88 ILE A O 1
ATOM 673 N N . VAL A 1 89 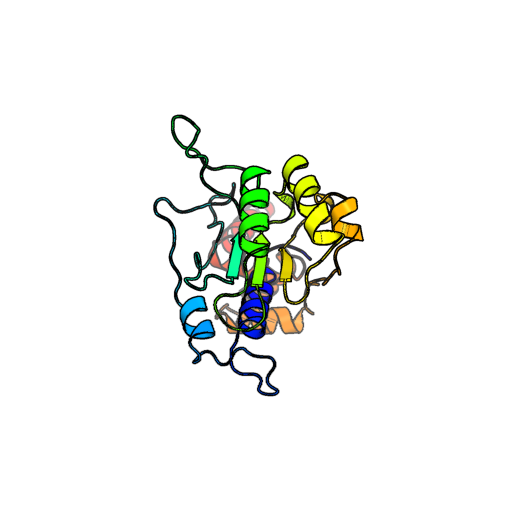? -14.735 4.149 -1.020 1.00 97.38 89 VAL A N 1
ATOM 674 C CA . VAL A 1 89 ? -15.883 4.924 -0.526 1.00 97.38 89 VAL A CA 1
ATOM 675 C C . VAL A 1 89 ? -15.980 4.953 1.000 1.00 97.38 89 VAL A C 1
ATOM 677 O O . VAL A 1 89 ? -15.376 4.144 1.703 1.00 97.38 89 VAL A O 1
ATOM 680 N N . ILE A 1 90 ? -16.792 5.880 1.519 1.00 96.69 90 ILE A N 1
ATOM 681 C CA . ILE A 1 90 ? -16.956 6.115 2.961 1.00 96.69 90 ILE A CA 1
ATOM 682 C C . ILE A 1 90 ? -17.359 4.860 3.748 1.00 96.69 90 ILE A C 1
ATOM 684 O O . ILE A 1 90 ? -16.842 4.658 4.843 1.00 96.69 90 ILE A O 1
ATOM 688 N N . ASP A 1 91 ? -18.217 3.998 3.190 1.00 95.94 91 ASP A N 1
ATOM 689 C CA . ASP A 1 91 ? -18.646 2.749 3.839 1.00 95.94 91 ASP A CA 1
ATOM 690 C C . ASP A 1 91 ? -17.441 1.841 4.152 1.00 95.94 91 ASP A C 1
ATOM 692 O O . ASP A 1 91 ? -17.356 1.290 5.247 1.00 95.94 91 ASP A O 1
ATOM 696 N N . GLN A 1 92 ? -16.468 1.743 3.234 1.00 96.88 92 GLN A N 1
ATOM 697 C CA . GLN A 1 92 ? -15.250 0.944 3.433 1.00 96.88 92 GLN A CA 1
ATOM 698 C C . GLN A 1 92 ? -14.374 1.530 4.548 1.00 96.88 92 GLN A C 1
ATOM 700 O O . GLN A 1 92 ? -13.858 0.796 5.385 1.00 96.88 92 GLN A O 1
ATOM 705 N N . VAL A 1 93 ? -14.230 2.858 4.586 1.00 96.25 93 VAL A N 1
ATOM 706 C CA . VAL A 1 93 ? -13.443 3.548 5.620 1.00 96.25 93 VAL A CA 1
ATOM 707 C C . VAL A 1 93 ? -14.102 3.460 6.996 1.00 96.25 93 VAL A C 1
ATOM 709 O O . VAL A 1 93 ? -13.404 3.319 7.996 1.00 96.25 93 VAL A O 1
ATOM 712 N N . ARG A 1 94 ? -15.434 3.522 7.074 1.00 95.00 94 ARG A N 1
ATOM 713 C CA . ARG A 1 94 ? -16.157 3.355 8.343 1.00 95.00 94 ARG A CA 1
ATOM 714 C C . ARG A 1 94 ? -16.005 1.940 8.886 1.00 95.00 94 ARG A C 1
ATOM 716 O O . ARG A 1 94 ? -15.614 1.795 10.039 1.00 95.00 94 ARG A O 1
ATOM 723 N N . ALA A 1 95 ? -16.195 0.929 8.036 1.00 95.31 95 ALA A N 1
ATOM 724 C CA . ALA A 1 95 ? -15.952 -0.463 8.406 1.00 95.31 95 ALA A CA 1
ATOM 725 C C . ALA A 1 95 ? -14.500 -0.676 8.871 1.00 95.31 95 ALA A C 1
ATOM 727 O O . ALA A 1 95 ? -14.258 -1.336 9.880 1.00 95.31 95 ALA A O 1
ATOM 728 N N . LEU A 1 96 ? -13.528 -0.057 8.189 1.00 95.25 96 LEU A N 1
ATOM 729 C CA . LEU A 1 96 ? -12.134 -0.060 8.630 1.00 95.25 96 LEU A CA 1
ATOM 730 C C . LEU A 1 96 ? -11.976 0.566 10.024 1.00 95.25 96 LEU A C 1
ATOM 732 O O . LEU A 1 96 ? -11.324 -0.020 10.884 1.00 95.25 96 LEU A O 1
ATOM 736 N N . GLY A 1 97 ? -12.557 1.746 10.251 1.00 93.62 97 GLY A N 1
ATOM 737 C CA . GLY A 1 97 ? -12.496 2.452 11.531 1.00 93.62 97 GLY A CA 1
ATOM 738 C C . GLY A 1 97 ? -13.065 1.627 12.687 1.00 93.62 97 GLY A C 1
ATOM 739 O O . GLY A 1 97 ? -12.440 1.543 13.741 1.00 93.62 97 GLY A O 1
ATOM 740 N N . GLU A 1 98 ? -14.193 0.952 12.468 1.00 93.50 98 GLU A N 1
ATOM 741 C CA . GLU A 1 98 ? -14.800 0.030 13.436 1.00 93.50 98 GLU A CA 1
ATOM 742 C C . GLU A 1 98 ? -13.854 -1.131 13.774 1.00 93.50 98 GLU A C 1
ATOM 744 O O . GLU A 1 98 ? -13.594 -1.396 14.946 1.00 93.50 98 GLU A O 1
ATOM 749 N N . GLN A 1 99 ? -13.259 -1.776 12.765 1.00 93.88 99 GLN A N 1
ATOM 750 C CA . GLN A 1 99 ? -12.298 -2.869 12.971 1.00 93.88 99 GLN A CA 1
ATOM 751 C C . GLN A 1 99 ? -11.008 -2.418 13.667 1.00 93.88 99 GLN A C 1
ATOM 753 O O . GLN A 1 99 ? -10.410 -3.179 14.436 1.00 93.88 99 GLN A O 1
ATOM 758 N N . MET A 1 100 ? -10.573 -1.184 13.404 1.00 93.00 100 MET A N 1
ATOM 759 C CA . MET A 1 100 ? -9.405 -0.572 14.034 1.00 93.00 100 MET A CA 1
ATOM 760 C C . MET A 1 100 ? -9.673 -0.155 15.483 1.00 93.00 100 MET A C 1
ATOM 762 O O . MET A 1 100 ? -8.739 -0.155 16.282 1.00 93.00 100 MET A O 1
ATOM 766 N N . ALA A 1 101 ? -10.916 0.158 15.851 1.00 91.19 101 ALA A N 1
ATOM 767 C CA . ALA A 1 101 ? -11.286 0.477 17.230 1.00 91.19 101 ALA A CA 1
ATOM 768 C C . ALA A 1 101 ? -11.252 -0.755 18.153 1.00 91.19 101 ALA A C 1
ATOM 770 O O . ALA A 1 101 ? -11.009 -0.622 19.352 1.00 91.19 101 ALA A O 1
ATOM 771 N N . LEU A 1 102 ? -11.443 -1.960 17.603 1.00 91.81 102 LEU A N 1
ATOM 772 C CA . LEU A 1 102 ? -11.351 -3.207 18.365 1.00 91.81 102 LEU A CA 1
ATOM 773 C C . LEU A 1 102 ? -9.930 -3.452 18.894 1.00 91.81 102 LEU A C 1
ATOM 775 O O . LEU A 1 102 ? -8.934 -3.024 18.302 1.00 91.81 102 LEU A O 1
ATOM 779 N N . THR A 1 103 ? -9.827 -4.189 20.000 1.00 92.81 103 THR A N 1
ATOM 780 C CA . THR A 1 103 ? -8.550 -4.661 20.559 1.00 92.81 103 THR A CA 1
ATOM 781 C C . THR A 1 103 ? -7.828 -5.578 19.558 1.00 92.81 103 THR A C 1
ATOM 783 O O . THR A 1 103 ? -8.503 -6.335 18.853 1.00 92.81 103 THR A O 1
ATOM 786 N N . PRO A 1 104 ? -6.481 -5.529 19.454 1.00 94.25 104 PRO A N 1
ATOM 787 C CA . PRO A 1 104 ? -5.733 -6.491 18.649 1.00 94.25 104 PRO A CA 1
ATOM 788 C C . PRO A 1 104 ? -6.017 -7.911 19.130 1.00 94.25 104 PRO A C 1
ATOM 790 O O . PRO A 1 104 ? -6.021 -8.158 20.336 1.00 94.25 104 PRO A O 1
ATOM 793 N N . GLN A 1 105 ? -6.265 -8.832 18.202 1.00 90.44 105 GLN A N 1
ATOM 794 C CA . GLN A 1 105 ? -6.458 -10.241 18.556 1.00 90.44 105 GLN A CA 1
ATOM 795 C C . GLN A 1 105 ? -5.120 -10.939 18.799 1.00 90.44 105 GLN A C 1
ATOM 797 O O . GLN A 1 105 ? -5.020 -11.809 19.663 1.00 90.44 105 GLN A O 1
ATOM 802 N N . TYR A 1 106 ? -4.094 -10.541 18.046 1.00 84.12 106 TYR A N 1
ATOM 803 C CA . TYR A 1 106 ? -2.741 -11.058 18.147 1.00 84.12 106 TYR A CA 1
ATOM 804 C C . TYR A 1 106 ? -1.761 -9.902 18.361 1.00 84.12 106 TYR A C 1
ATOM 806 O O . TYR A 1 106 ? -1.678 -8.955 17.580 1.00 84.12 106 TYR A O 1
ATOM 814 N N . GLY A 1 107 ? -0.989 -9.983 19.442 1.00 80.62 107 GLY A N 1
ATOM 815 C CA . GLY A 1 107 ? 0.052 -9.007 19.743 1.00 80.62 107 GLY A CA 1
ATOM 816 C C . GLY A 1 107 ? -0.486 -7.664 20.243 1.00 80.62 107 GLY A C 1
ATOM 817 O O . GLY A 1 107 ? -1.422 -7.599 21.036 1.00 80.62 107 GLY A O 1
ATOM 818 N N . ARG A 1 108 ? 0.192 -6.579 19.852 1.00 87.19 108 ARG A N 1
ATOM 819 C CA . ARG A 1 108 ? 0.024 -5.244 20.463 1.00 87.19 108 ARG A CA 1
ATOM 820 C C . ARG A 1 108 ? -0.505 -4.184 19.504 1.00 87.19 108 ARG A C 1
ATOM 822 O O . ARG A 1 108 ? -0.734 -3.053 19.929 1.00 87.19 108 ARG A O 1
ATOM 829 N N . ALA A 1 109 ? -0.669 -4.520 18.227 1.00 95.50 109 ALA A N 1
ATOM 830 C CA . ALA A 1 109 ? -0.959 -3.542 17.195 1.00 95.50 109 ALA A CA 1
ATOM 831 C C . ALA A 1 109 ? -2.004 -4.026 16.186 1.00 95.50 109 ALA A C 1
ATOM 833 O O . ALA A 1 109 ? -2.168 -5.222 15.982 1.00 95.50 109 ALA A O 1
ATOM 834 N N . LYS A 1 110 ? -2.666 -3.074 15.524 1.00 96.56 110 LYS A N 1
ATOM 835 C CA . LYS A 1 110 ? -3.372 -3.290 14.257 1.00 96.56 110 LYS A CA 1
ATOM 836 C C . LYS A 1 110 ? -2.776 -2.397 13.186 1.00 96.56 110 LYS A C 1
ATOM 838 O O . LYS A 1 110 ? -2.399 -1.254 13.463 1.00 96.56 110 LYS A O 1
ATOM 843 N N . VAL A 1 111 ? -2.722 -2.914 11.968 1.00 97.62 111 VAL A N 1
ATOM 844 C CA . VAL A 1 111 ? -2.210 -2.199 10.805 1.00 97.62 111 VAL A CA 1
ATOM 845 C C . VAL A 1 111 ? -3.265 -2.215 9.709 1.00 97.62 111 VAL A C 1
ATOM 847 O O . VAL A 1 111 ? -3.730 -3.273 9.296 1.00 97.62 111 VAL A O 1
ATOM 850 N N . ALA A 1 112 ? -3.613 -1.034 9.218 1.00 97.75 112 ALA A N 1
ATOM 851 C CA . ALA A 1 112 ? -4.462 -0.840 8.059 1.00 97.75 112 ALA A CA 1
ATOM 852 C C . ALA A 1 112 ? -3.631 -0.299 6.896 1.00 97.75 112 ALA A C 1
ATOM 854 O O . ALA A 1 112 ? -2.904 0.681 7.066 1.00 97.75 112 ALA A O 1
ATOM 855 N N . ILE A 1 113 ? -3.759 -0.899 5.712 1.00 98.50 113 ILE A N 1
ATOM 856 C CA . ILE A 1 113 ? -3.088 -0.427 4.499 1.00 98.50 113 ILE A CA 1
ATOM 857 C C . ILE A 1 113 ? -4.123 -0.096 3.427 1.00 98.50 113 ILE A C 1
ATOM 859 O O . ILE A 1 113 ? -4.788 -0.989 2.896 1.00 98.50 113 ILE A O 1
ATOM 863 N N . ILE A 1 114 ? -4.198 1.186 3.074 1.00 98.25 114 ILE A N 1
ATOM 864 C CA . ILE A 1 114 ? -5.014 1.711 1.979 1.00 98.25 114 ILE A CA 1
ATOM 865 C C . ILE A 1 114 ? -4.144 1.807 0.722 1.00 98.25 114 ILE A C 1
ATOM 867 O O . ILE A 1 114 ? -3.128 2.505 0.728 1.00 98.25 114 ILE A O 1
ATOM 871 N N . ASP A 1 115 ? -4.530 1.114 -0.349 1.00 97.62 115 ASP A N 1
ATOM 872 C CA . ASP A 1 115 ? -3.839 1.152 -1.643 1.00 97.62 115 ASP A CA 1
ATOM 873 C C . ASP A 1 115 ? -4.823 0.957 -2.819 1.00 97.62 115 ASP A C 1
ATOM 875 O O . ASP A 1 115 ? -5.513 -0.064 -2.866 1.00 97.62 115 ASP A O 1
ATOM 879 N N . PRO A 1 116 ? -4.880 1.877 -3.802 1.00 97.12 116 PRO A N 1
ATOM 880 C CA . PRO A 1 116 ? -4.159 3.150 -3.869 1.00 97.12 116 PRO A CA 1
ATOM 881 C C . PRO A 1 116 ? -4.857 4.260 -3.068 1.00 97.12 116 PRO A C 1
ATOM 883 O O . PRO A 1 116 ? -6.082 4.363 -3.041 1.00 97.12 116 PRO A O 1
ATOM 886 N N . GLY A 1 117 ? -4.075 5.137 -2.445 1.00 96.56 117 GLY A N 1
ATOM 887 C CA . GLY A 1 117 ? -4.572 6.268 -1.664 1.00 96.56 117 GLY A CA 1
ATOM 888 C C . GLY A 1 117 ? -5.326 7.293 -2.513 1.00 96.56 117 GLY A C 1
ATOM 889 O O . GLY A 1 117 ? -6.348 7.815 -2.087 1.00 96.56 117 GLY A O 1
ATOM 890 N N . GLU A 1 118 ? -4.876 7.545 -3.740 1.00 95.19 118 GLU A N 1
ATOM 891 C CA . GLU A 1 118 ? -5.515 8.446 -4.707 1.00 95.19 118 GLU A CA 1
ATOM 892 C C . GLU A 1 118 ? -6.907 7.991 -5.180 1.00 95.19 118 GLU A C 1
ATOM 894 O O . GLU A 1 118 ? -7.607 8.774 -5.823 1.00 95.19 118 GLU A O 1
ATOM 899 N N . ALA A 1 119 ? -7.329 6.763 -4.854 1.00 96.62 119 ALA A N 1
ATOM 900 C CA . ALA A 1 119 ? -8.696 6.296 -5.083 1.00 96.62 119 ALA A CA 1
ATOM 901 C C . ALA A 1 119 ? -9.650 6.618 -3.920 1.00 96.62 119 ALA A C 1
ATOM 903 O O . ALA A 1 119 ? -10.849 6.383 -4.041 1.00 96.62 119 ALA A O 1
ATOM 904 N N . VAL A 1 120 ? -9.162 7.140 -2.789 1.00 97.00 120 VAL A N 1
ATOM 905 C CA . VAL A 1 120 ? -10.013 7.549 -1.662 1.00 97.00 120 VAL A CA 1
ATOM 906 C C . VAL A 1 120 ? -10.801 8.793 -2.047 1.00 97.00 120 VAL A C 1
ATOM 908 O O . VAL A 1 120 ? -10.235 9.871 -2.227 1.00 97.00 120 VAL A O 1
ATOM 911 N N . ASN A 1 121 ? -12.123 8.656 -2.135 1.00 96.12 121 ASN A N 1
ATOM 912 C CA . ASN A 1 121 ? -12.975 9.789 -2.467 1.00 96.12 121 ASN A CA 1
ATOM 913 C C . ASN A 1 121 ? -13.100 10.780 -1.296 1.00 96.12 121 ASN A C 1
ATOM 915 O O . ASN A 1 121 ? -12.721 10.497 -0.158 1.00 96.12 121 ASN A O 1
ATOM 919 N N . THR A 1 122 ? -13.665 11.961 -1.552 1.00 95.25 122 THR A N 1
ATOM 920 C CA . THR A 1 122 ? -13.744 13.044 -0.557 1.00 95.25 122 THR A CA 1
ATOM 921 C C . THR A 1 122 ? -14.473 12.633 0.726 1.00 95.25 122 THR A C 1
ATOM 923 O O . THR A 1 122 ? -14.020 12.949 1.825 1.00 95.25 122 THR A O 1
ATOM 926 N N . ALA A 1 123 ? -15.584 11.899 0.609 1.00 96.19 123 ALA A N 1
ATOM 927 C CA . ALA A 1 123 ? -16.359 11.455 1.766 1.00 96.19 123 ALA A CA 1
ATOM 928 C C . ALA A 1 123 ? -15.576 10.444 2.622 1.00 96.19 123 ALA A C 1
ATOM 930 O O . ALA A 1 123 ? -15.587 10.527 3.851 1.00 96.19 123 ALA A O 1
ATOM 931 N N . ALA A 1 124 ? -14.865 9.519 1.974 1.00 96.75 124 ALA A N 1
ATOM 932 C CA . ALA A 1 124 ? -13.986 8.554 2.618 1.00 96.75 124 ALA A CA 1
ATOM 933 C C . ALA A 1 124 ? -12.789 9.238 3.297 1.00 96.75 124 ALA A C 1
ATOM 935 O O . ALA A 1 124 ? -12.487 8.942 4.451 1.00 96.75 124 ALA A O 1
ATOM 936 N N . ALA A 1 125 ? -12.162 10.212 2.634 1.00 95.56 125 ALA A N 1
ATOM 937 C CA . ALA A 1 125 ? -11.059 10.979 3.202 1.00 95.56 125 ALA A CA 1
ATOM 938 C C . ALA A 1 125 ? -11.482 11.742 4.465 1.00 95.56 125 ALA A C 1
ATOM 940 O O . ALA A 1 125 ? -10.800 11.671 5.482 1.00 95.56 125 ALA A O 1
ATOM 941 N N . ASN A 1 126 ? -12.641 12.402 4.451 1.00 94.19 126 ASN A N 1
ATOM 942 C CA . ASN A 1 126 ? -13.150 13.097 5.636 1.00 94.19 126 ASN A CA 1
ATOM 943 C C . ASN A 1 126 ? -13.412 12.142 6.810 1.00 94.19 126 ASN A C 1
ATOM 945 O O . ASN A 1 126 ? -13.202 12.511 7.962 1.00 94.19 126 ASN A O 1
ATOM 949 N N . ALA A 1 127 ? -13.834 10.904 6.534 1.00 94.38 127 ALA A N 1
ATOM 950 C CA . ALA A 1 127 ? -13.989 9.889 7.571 1.00 94.38 127 ALA A CA 1
ATOM 951 C C . ALA A 1 127 ? -12.637 9.435 8.157 1.00 94.38 127 ALA A C 1
ATOM 953 O O . ALA A 1 127 ? -12.563 9.206 9.363 1.00 94.38 127 ALA A O 1
ATOM 954 N N . LEU A 1 128 ? -11.569 9.374 7.348 1.00 94.62 128 LEU A N 1
ATOM 955 C CA . LEU A 1 128 ? -10.212 9.062 7.823 1.00 94.62 128 LEU A CA 1
ATOM 956 C C . LEU A 1 128 ? -9.637 10.143 8.744 1.00 94.62 128 LEU A C 1
ATOM 958 O O . LEU A 1 128 ? -8.806 9.821 9.590 1.00 94.62 128 LEU A O 1
ATOM 962 N N . LEU A 1 129 ? -10.057 11.408 8.599 1.00 92.94 129 LEU A N 1
ATOM 963 C CA . LEU A 1 129 ? -9.502 12.515 9.389 1.00 92.94 129 LEU A CA 1
ATOM 964 C C . LEU A 1 129 ? -9.635 12.278 10.893 1.00 92.94 129 LEU A C 1
ATOM 966 O O . LEU A 1 129 ? -8.672 12.518 11.608 1.00 92.94 129 LEU A O 1
ATOM 970 N N . LYS A 1 130 ? -10.753 11.704 11.351 1.00 85.56 130 LYS A N 1
ATOM 971 C CA . LYS A 1 130 ? -10.946 11.363 12.770 1.00 85.56 130 LYS A CA 1
ATOM 972 C C . LYS A 1 130 ? -9.844 10.438 13.291 1.00 85.56 130 LYS A C 1
ATOM 974 O O . LYS A 1 130 ? -9.274 10.677 14.344 1.00 85.56 130 LYS A O 1
ATOM 979 N N . THR A 1 131 ? -9.506 9.405 12.522 1.00 87.38 131 THR A N 1
ATOM 980 C CA . THR A 1 131 ? -8.442 8.452 12.874 1.00 87.38 131 THR A CA 1
ATOM 981 C C . THR A 1 131 ? -7.046 9.073 12.782 1.00 87.38 131 THR A C 1
ATOM 983 O O . THR A 1 131 ? -6.151 8.671 13.517 1.00 87.38 131 THR A O 1
ATOM 986 N N . LEU A 1 132 ? -6.842 10.029 11.872 1.00 90.38 132 LEU A N 1
ATOM 987 C CA . LEU A 1 132 ? -5.552 10.697 11.676 1.00 90.38 132 LEU A CA 1
ATOM 988 C C . LEU A 1 132 ? -5.276 11.797 12.709 1.00 90.38 132 LEU A C 1
ATOM 990 O O . LEU A 1 132 ? -4.115 12.053 13.011 1.00 90.38 132 LEU A O 1
ATOM 994 N N . GLU A 1 133 ? -6.314 12.463 13.211 1.00 89.38 133 GLU A N 1
ATOM 995 C CA . GLU A 1 133 ? -6.200 13.535 14.210 1.00 89.38 133 GLU A CA 1
ATOM 996 C C . GLU A 1 133 ? -6.010 12.988 15.625 1.00 89.38 133 GLU A C 1
ATOM 998 O O . GLU A 1 133 ? -5.258 13.567 16.406 1.00 89.38 133 GLU A O 1
ATOM 1003 N N . GLU A 1 134 ? -6.625 11.846 15.929 1.00 86.75 134 GLU A N 1
ATOM 1004 C CA . GLU A 1 134 ? -6.567 11.205 17.244 1.00 86.75 134 GLU A CA 1
ATOM 1005 C C . GLU A 1 134 ? -6.094 9.743 17.107 1.00 86.75 134 GLU A C 1
ATOM 1007 O O . GLU A 1 134 ? -6.875 8.803 17.297 1.00 86.75 134 GLU A O 1
ATOM 1012 N N . PRO A 1 135 ? -4.820 9.504 16.729 1.00 84.81 135 PRO A N 1
ATOM 1013 C CA . PRO A 1 135 ? -4.322 8.151 16.528 1.00 84.81 135 PRO A CA 1
ATOM 1014 C C . PRO A 1 135 ? -4.224 7.400 17.860 1.00 84.81 135 PRO A C 1
ATOM 1016 O O . PRO A 1 135 ? -3.539 7.817 18.796 1.00 84.81 135 PRO A O 1
ATOM 1019 N N . VAL A 1 136 ? -4.868 6.237 17.928 1.00 89.69 136 VAL A N 1
ATOM 1020 C CA . VAL A 1 136 ? -4.785 5.346 19.092 1.00 89.69 136 VAL A CA 1
ATOM 1021 C C . VAL A 1 136 ? -3.424 4.627 19.101 1.00 89.69 136 VAL A C 1
ATOM 1023 O O . VAL A 1 136 ? -3.009 4.100 18.063 1.00 89.69 136 VAL A O 1
ATOM 1026 N N . PRO A 1 137 ? -2.722 4.533 20.247 1.00 90.94 137 PRO A N 1
ATOM 1027 C CA . PRO A 1 137 ? -1.474 3.779 20.341 1.00 90.94 137 PRO A CA 1
ATOM 1028 C C . PRO A 1 137 ? -1.613 2.332 19.845 1.00 90.94 137 PRO A C 1
ATOM 1030 O O . PRO A 1 137 ? -2.584 1.636 20.142 1.00 90.94 137 PRO A O 1
ATOM 1033 N N . GLY A 1 138 ? -0.634 1.869 19.065 1.00 93.06 138 GLY A N 1
ATOM 1034 C CA . GLY A 1 138 ? -0.685 0.544 18.441 1.00 93.06 138 GLY A CA 1
ATOM 1035 C C . GLY A 1 138 ? -1.714 0.436 17.309 1.00 93.06 138 GLY A C 1
ATOM 1036 O O . GLY A 1 138 ? -2.149 -0.667 16.980 1.00 93.06 138 GLY A O 1
ATOM 1037 N N . ARG A 1 139 ? -2.155 1.547 16.714 1.00 94.75 139 ARG A N 1
ATOM 1038 C CA . ARG A 1 139 ? -2.945 1.559 15.477 1.00 94.75 139 ARG A CA 1
ATOM 1039 C C . ARG A 1 139 ? -2.181 2.303 14.401 1.00 94.75 139 ARG A C 1
ATOM 1041 O O . ARG A 1 139 ? -1.908 3.490 14.526 1.00 94.75 139 ARG A O 1
ATOM 1048 N N . TYR A 1 140 ? -1.844 1.590 13.338 1.00 95.75 140 TYR A N 1
ATOM 1049 C CA . TYR A 1 140 ? -1.102 2.145 12.218 1.00 95.75 140 TYR A CA 1
ATOM 1050 C C . TYR A 1 140 ? -1.999 2.201 10.993 1.00 95.75 140 TYR A C 1
ATOM 1052 O O . TYR A 1 140 ? -2.609 1.203 10.615 1.00 95.75 140 TYR A O 1
ATOM 1060 N N . LEU A 1 141 ? -2.060 3.372 10.369 1.00 96.50 141 LEU A N 1
ATOM 1061 C CA . LEU A 1 141 ? -2.713 3.576 9.087 1.00 96.50 141 LEU A CA 1
ATOM 1062 C C . LEU A 1 141 ? -1.650 3.959 8.062 1.00 96.50 141 LEU A C 1
ATOM 1064 O O . LEU A 1 141 ? -1.014 5.006 8.181 1.00 96.50 141 LEU A O 1
ATOM 1068 N N . TRP A 1 142 ? -1.464 3.119 7.051 1.00 97.38 142 TRP A N 1
ATOM 1069 C CA . TRP A 1 142 ? -0.542 3.373 5.952 1.00 97.38 142 TRP A CA 1
ATOM 1070 C C . TRP A 1 142 ? -1.310 3.582 4.660 1.00 97.38 142 TRP A C 1
ATOM 1072 O O . TRP A 1 142 ? -2.157 2.779 4.279 1.00 97.38 142 TRP A O 1
ATOM 1082 N N . ILE A 1 143 ? -0.999 4.680 3.981 1.00 97.50 143 ILE A N 1
ATOM 1083 C CA . ILE A 1 143 ? -1.639 5.069 2.729 1.00 97.50 143 ILE A CA 1
ATOM 1084 C C . ILE A 1 143 ? -0.569 5.020 1.645 1.00 97.50 143 ILE A C 1
ATOM 1086 O O . ILE A 1 143 ? 0.383 5.801 1.660 1.00 97.50 143 ILE A O 1
ATOM 1090 N N . VAL A 1 144 ? -0.711 4.081 0.715 1.00 97.88 144 VAL A N 1
ATOM 1091 C CA . VAL A 1 144 ? 0.203 3.930 -0.417 1.00 97.88 144 VAL A CA 1
ATOM 1092 C C . VAL A 1 144 ? -0.330 4.771 -1.563 1.00 97.88 144 VAL A C 1
ATOM 1094 O O . VAL A 1 144 ? -1.427 4.519 -2.043 1.00 97.88 144 VAL A O 1
ATOM 1097 N N . ALA A 1 145 ? 0.438 5.767 -2.006 1.00 96.50 145 ALA A N 1
ATOM 1098 C CA . ALA A 1 145 ? 0.033 6.624 -3.115 1.00 96.50 145 ALA A CA 1
ATOM 1099 C C . ALA A 1 145 ? 1.129 6.769 -4.170 1.00 96.50 145 ALA A C 1
ATOM 1101 O O . ALA A 1 145 ? 2.308 6.964 -3.846 1.00 96.50 145 ALA A O 1
ATOM 1102 N N . SER A 1 146 ? 0.742 6.679 -5.441 1.00 95.56 146 SER A N 1
ATOM 1103 C CA . SER A 1 146 ? 1.617 6.999 -6.576 1.00 95.56 146 SER A CA 1
ATOM 1104 C C . SER A 1 146 ? 1.419 8.440 -7.030 1.00 95.56 146 SER A C 1
ATOM 1106 O O . SER A 1 146 ? 2.392 9.102 -7.389 1.00 95.56 146 SER A O 1
ATOM 1108 N N . GLU A 1 147 ? 0.196 8.949 -6.890 1.00 94.44 147 GLU A N 1
ATOM 1109 C CA . GLU A 1 147 ? -0.189 10.330 -7.177 1.00 94.44 147 GLU A CA 1
ATOM 1110 C C . GLU A 1 147 ? -0.632 11.071 -5.899 1.00 94.44 147 GLU A C 1
ATOM 1112 O O . GLU A 1 147 ? -1.806 11.417 -5.741 1.00 94.44 147 GLU A O 1
ATOM 1117 N N . PRO A 1 148 ? 0.278 11.371 -4.950 1.00 92.94 148 PRO A N 1
ATOM 1118 C CA . PRO A 1 148 ? -0.103 11.985 -3.676 1.00 92.94 148 PRO A CA 1
ATOM 1119 C C . PRO A 1 148 ? -0.807 13.339 -3.851 1.00 92.94 148 PRO A C 1
ATOM 1121 O O . PRO A 1 148 ? -1.581 13.734 -2.985 1.00 92.94 148 PRO A O 1
ATOM 1124 N N . ALA A 1 149 ? -0.591 14.048 -4.964 1.00 92.94 149 ALA A N 1
ATOM 1125 C CA . ALA A 1 149 ? -1.288 15.293 -5.287 1.00 92.94 149 ALA A CA 1
ATOM 1126 C C . ALA A 1 149 ? -2.825 15.142 -5.315 1.00 92.94 149 ALA A C 1
ATOM 1128 O O . ALA A 1 149 ? -3.522 16.085 -4.936 1.00 92.94 149 ALA A O 1
ATOM 1129 N N . ARG A 1 150 ? -3.335 13.956 -5.679 1.00 93.75 150 ARG A N 1
ATOM 1130 C CA . ARG A 1 150 ? -4.771 13.634 -5.731 1.00 93.75 150 ARG A CA 1
ATOM 1131 C C . ARG A 1 150 ? -5.392 13.356 -4.362 1.00 93.75 150 ARG A C 1
ATOM 1133 O O . ARG A 1 150 ? -6.602 13.470 -4.212 1.00 93.75 150 ARG A O 1
ATOM 1140 N N . LEU A 1 151 ? -4.582 13.034 -3.352 1.00 91.94 151 LEU A N 1
ATOM 1141 C CA . LEU A 1 151 ? -5.059 12.962 -1.971 1.00 91.94 151 LEU A CA 1
ATOM 1142 C C . LEU A 1 151 ? -5.405 14.367 -1.454 1.00 91.94 151 LEU A C 1
ATOM 1144 O O . LEU A 1 151 ? -4.653 15.308 -1.719 1.00 91.94 151 LEU A O 1
ATOM 1148 N N . PRO A 1 152 ? -6.462 14.533 -0.641 1.00 92.00 152 PRO A N 1
ATOM 1149 C CA . PRO A 1 152 ? -6.751 15.815 -0.012 1.00 92.00 152 PRO A CA 1
ATOM 1150 C C . PRO A 1 152 ? -5.570 16.338 0.814 1.00 92.00 152 PRO A C 1
ATOM 1152 O O . PRO A 1 152 ? -4.895 15.589 1.527 1.00 92.00 152 PRO A O 1
ATOM 1155 N N . ALA A 1 153 ? -5.339 17.653 0.760 1.00 92.06 153 ALA A N 1
ATOM 1156 C CA . ALA A 1 153 ? -4.268 18.299 1.519 1.00 92.06 153 ALA A CA 1
ATOM 1157 C C . ALA A 1 153 ? -4.399 18.069 3.037 1.00 92.06 153 ALA A C 1
ATOM 1159 O O . ALA A 1 153 ? -3.383 17.970 3.721 1.00 92.06 153 ALA A O 1
ATOM 1160 N N . THR A 1 154 ? -5.631 17.919 3.533 1.00 92.50 154 THR A N 1
ATOM 1161 C CA . THR A 1 154 ? -5.962 17.622 4.935 1.00 92.50 154 THR A CA 1
ATOM 1162 C C . THR A 1 154 ? -5.428 16.269 5.405 1.00 92.50 154 THR A C 1
ATOM 1164 O O . THR A 1 154 ? -4.947 16.179 6.531 1.00 92.50 154 THR A O 1
ATOM 1167 N N . ILE A 1 155 ? -5.439 15.248 4.541 1.00 94.81 155 ILE A N 1
ATOM 1168 C CA . ILE A 1 155 ? -4.807 13.946 4.805 1.00 94.81 155 ILE A CA 1
ATOM 1169 C C . ILE A 1 155 ? -3.288 14.107 4.779 1.00 94.81 155 ILE A C 1
ATOM 1171 O O . ILE A 1 155 ? -2.593 13.748 5.725 1.00 94.81 155 ILE A O 1
ATOM 1175 N N . ARG A 1 156 ? -2.755 14.711 3.707 1.00 94.00 156 ARG A N 1
ATOM 1176 C CA . ARG A 1 156 ? -1.302 14.832 3.509 1.00 94.00 156 ARG A CA 1
ATOM 1177 C C . ARG A 1 156 ? -0.584 15.605 4.612 1.00 94.00 156 ARG A C 1
ATOM 1179 O O . ARG A 1 156 ? 0.603 15.362 4.807 1.00 94.00 156 ARG A O 1
ATOM 1186 N N . SER A 1 157 ? -1.244 16.568 5.253 1.00 94.62 157 SER A N 1
ATOM 1187 C CA . SER A 1 157 ? -0.654 17.359 6.338 1.00 94.62 157 SER A CA 1
ATOM 1188 C C . SER A 1 157 ? -0.605 16.618 7.674 1.00 94.62 157 SER A C 1
ATOM 1190 O O . SER A 1 157 ? 0.185 16.997 8.530 1.00 94.62 157 SER A O 1
ATOM 1192 N N . ARG A 1 158 ? -1.407 15.558 7.839 1.00 94.94 158 ARG A N 1
ATOM 1193 C CA . ARG A 1 158 ? -1.491 14.734 9.058 1.00 94.94 158 ARG A CA 1
ATOM 1194 C C . ARG A 1 158 ? -0.739 13.405 8.943 1.00 94.94 158 ARG A C 1
ATOM 1196 O O . ARG A 1 158 ? -0.618 12.681 9.922 1.00 94.94 158 ARG A O 1
ATOM 1203 N N . CYS A 1 159 ? -0.218 13.075 7.762 1.00 94.00 159 CYS A N 1
ATOM 1204 C CA . CYS A 1 159 ? 0.587 11.876 7.545 1.00 94.00 159 CYS A CA 1
ATOM 1205 C C . CYS A 1 159 ? 2.086 12.195 7.521 1.00 94.00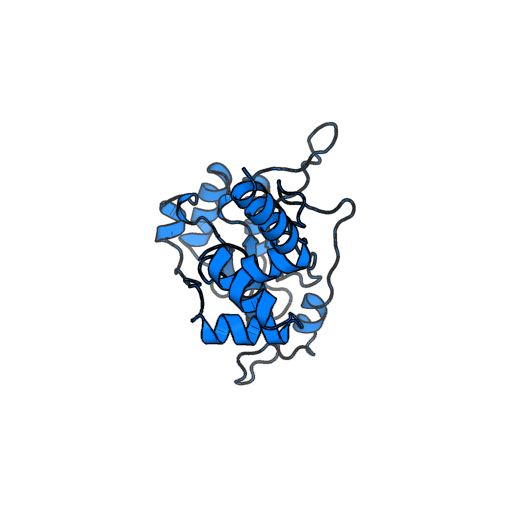 159 CYS A C 1
ATOM 1207 O O . CYS A 1 159 ? 2.528 13.123 6.837 1.00 94.00 159 CYS A O 1
ATOM 1209 N N . GLN A 1 160 ? 2.888 11.344 8.165 1.00 94.62 160 GLN A N 1
ATOM 1210 C CA . GLN A 1 160 ? 4.326 11.299 7.915 1.00 94.62 160 GLN A CA 1
ATOM 1211 C C . GLN A 1 160 ? 4.581 10.772 6.498 1.00 94.62 160 GLN A C 1
ATOM 1213 O O . GLN A 1 160 ? 4.051 9.735 6.096 1.00 94.62 160 GLN A O 1
ATOM 1218 N N . LYS A 1 161 ? 5.396 11.493 5.726 1.00 94.50 161 LYS A N 1
ATOM 1219 C CA . LYS A 1 161 ? 5.685 11.152 4.329 1.00 94.50 161 LYS A CA 1
ATOM 1220 C C . LYS A 1 161 ? 6.965 10.330 4.243 1.00 94.50 161 LYS A C 1
ATOM 1222 O O . LYS A 1 161 ? 8.025 10.807 4.635 1.00 94.50 161 LYS A O 1
ATOM 1227 N N . LEU A 1 162 ? 6.861 9.135 3.667 1.00 95.25 162 LEU A N 1
ATOM 1228 C CA . LEU A 1 162 ? 8.005 8.336 3.238 1.00 95.25 162 LEU A CA 1
ATOM 1229 C C . LEU A 1 162 ? 8.076 8.360 1.709 1.00 95.25 162 LEU A C 1
ATOM 1231 O O . LEU A 1 162 ? 7.183 7.859 1.021 1.00 95.25 162 LEU A O 1
ATOM 1235 N N . GLU A 1 163 ? 9.115 8.989 1.168 1.00 94.25 163 GLU A N 1
ATOM 1236 C CA . GLU A 1 163 ? 9.271 9.148 -0.273 1.00 94.25 163 GLU A CA 1
ATOM 1237 C C . GLU A 1 163 ? 10.102 8.013 -0.880 1.00 94.25 163 GLU A C 1
ATOM 1239 O O . GLU A 1 163 ? 11.272 7.840 -0.562 1.00 94.25 163 GLU A O 1
ATOM 1244 N N . PHE A 1 164 ? 9.500 7.282 -1.819 1.00 94.62 164 PHE A N 1
ATOM 1245 C CA . PHE A 1 164 ? 10.194 6.307 -2.660 1.00 94.62 164 PHE A CA 1
ATOM 1246 C C . PHE A 1 164 ? 10.697 7.006 -3.918 1.00 94.62 164 PHE A C 1
ATOM 1248 O O . PHE A 1 164 ? 9.898 7.346 -4.798 1.00 94.62 164 PHE A O 1
ATOM 1255 N N . ARG A 1 165 ? 12.002 7.258 -3.978 1.00 94.19 165 ARG A N 1
ATOM 1256 C CA . ARG A 1 165 ? 12.665 7.832 -5.153 1.00 94.19 165 ARG A CA 1
ATOM 1257 C C . ARG A 1 165 ? 13.091 6.726 -6.109 1.00 94.19 165 ARG A C 1
ATOM 1259 O O . ARG A 1 165 ? 13.164 5.562 -5.722 1.00 94.19 165 ARG A O 1
ATOM 1266 N N . LEU A 1 166 ? 13.354 7.100 -7.358 1.00 95.25 166 LEU A N 1
ATOM 1267 C CA . LEU A 1 166 ? 14.028 6.193 -8.278 1.00 95.25 166 LEU A CA 1
ATOM 1268 C C . LEU A 1 166 ? 15.420 5.869 -7.715 1.00 95.25 166 LEU A C 1
ATOM 1270 O O . LEU A 1 166 ? 16.107 6.800 -7.281 1.00 95.25 166 LEU A O 1
ATOM 1274 N N . PRO A 1 167 ? 15.821 4.588 -7.686 1.00 95.44 167 PRO A N 1
ATOM 1275 C CA . PRO A 1 167 ? 17.168 4.230 -7.277 1.00 95.44 167 PRO A CA 1
ATOM 1276 C C . PRO A 1 167 ? 18.189 4.713 -8.321 1.00 95.44 167 PRO A C 1
ATOM 1278 O O . PRO A 1 167 ? 17.824 4.960 -9.478 1.00 95.44 167 PRO A O 1
ATOM 1281 N N . PRO A 1 168 ? 19.471 4.842 -7.945 1.00 96.69 168 PRO A N 1
ATOM 1282 C CA . PRO A 1 168 ? 20.549 5.085 -8.895 1.00 96.69 168 PRO A CA 1
ATOM 1283 C C . PRO A 1 168 ? 20.529 4.074 -10.047 1.00 96.69 168 PRO A C 1
ATOM 1285 O O . PRO A 1 168 ? 20.205 2.902 -9.854 1.00 96.69 168 PRO A O 1
ATOM 1288 N N . ARG A 1 169 ? 20.919 4.510 -11.255 1.00 95.69 169 ARG A N 1
ATOM 1289 C CA . ARG A 1 169 ? 20.884 3.656 -12.457 1.00 95.69 169 ARG A CA 1
ATOM 1290 C C . ARG A 1 169 ? 21.644 2.338 -12.261 1.00 95.69 169 ARG A C 1
ATOM 1292 O O . ARG A 1 169 ? 21.175 1.314 -12.741 1.00 95.69 169 ARG A O 1
ATOM 1299 N N . ALA A 1 170 ? 22.774 2.358 -11.552 1.00 96.75 170 ALA A N 1
ATOM 1300 C CA . ALA A 1 170 ? 23.566 1.159 -11.272 1.00 96.75 170 ALA A CA 1
ATOM 1301 C C . ALA A 1 170 ? 22.778 0.117 -10.455 1.00 96.75 170 ALA A C 1
ATOM 1303 O O . ALA A 1 170 ? 22.692 -1.033 -10.873 1.00 96.75 170 ALA A O 1
ATOM 1304 N N . GLU A 1 171 ? 22.123 0.532 -9.366 1.00 97.19 171 GLU A N 1
ATOM 1305 C CA . GLU A 1 171 ? 21.273 -0.345 -8.545 1.00 97.19 171 GLU A CA 1
ATOM 1306 C C . GLU A 1 171 ? 20.045 -0.837 -9.324 1.00 97.19 171 GLU A C 1
ATOM 1308 O O . GLU A 1 171 ? 19.675 -2.006 -9.249 1.00 97.19 171 GLU A O 1
ATOM 1313 N N . ALA A 1 172 ? 19.419 0.043 -10.116 1.00 96.94 172 ALA A N 1
ATOM 1314 C CA . ALA A 1 172 ? 18.296 -0.320 -10.979 1.00 96.94 172 ALA A CA 1
ATOM 1315 C C . ALA A 1 172 ? 18.688 -1.404 -11.997 1.00 96.94 172 ALA A C 1
ATOM 1317 O O . ALA A 1 172 ? 17.932 -2.349 -12.223 1.00 96.94 172 ALA A O 1
ATOM 1318 N N . ARG A 1 173 ? 19.875 -1.262 -12.597 1.00 97.50 173 ARG A N 1
ATOM 1319 C CA . ARG A 1 173 ? 20.448 -2.201 -13.564 1.00 97.50 173 ARG A CA 1
ATOM 1320 C C . ARG A 1 173 ? 20.772 -3.538 -12.915 1.00 97.50 173 ARG A C 1
ATOM 1322 O O . ARG A 1 173 ? 20.350 -4.565 -13.430 1.00 97.50 173 ARG A O 1
ATOM 1329 N N . GLU A 1 174 ? 21.463 -3.524 -11.778 1.00 97.62 174 GLU A N 1
ATOM 1330 C CA . GLU A 1 174 ? 21.785 -4.734 -11.016 1.00 97.62 174 GLU A CA 1
ATOM 1331 C C . GLU A 1 174 ? 20.516 -5.494 -10.616 1.00 97.62 174 GLU A C 1
ATOM 1333 O O . GLU A 1 174 ? 20.414 -6.700 -10.839 1.00 97.62 174 GLU A O 1
ATOM 1338 N N . TRP A 1 175 ? 19.502 -4.780 -10.118 1.00 96.81 175 TRP A N 1
ATOM 1339 C CA . TRP A 1 175 ? 18.218 -5.382 -9.778 1.00 96.81 175 TRP A CA 1
ATOM 1340 C C . TRP A 1 175 ? 17.542 -6.034 -10.992 1.00 96.81 175 TRP A C 1
ATOM 1342 O O . TRP A 1 175 ? 17.058 -7.159 -10.873 1.00 96.81 175 TRP A O 1
ATOM 1352 N N . LEU A 1 176 ? 17.526 -5.364 -12.154 1.00 96.69 176 LEU A N 1
ATOM 1353 C CA . LEU A 1 176 ? 16.932 -5.886 -13.391 1.00 96.69 176 LEU A CA 1
ATOM 1354 C C . LEU A 1 176 ? 17.670 -7.113 -13.938 1.00 96.69 176 LEU A C 1
ATOM 1356 O O . LEU A 1 176 ? 17.011 -8.068 -14.347 1.00 96.69 176 LEU A O 1
ATOM 1360 N N . LEU A 1 177 ? 19.003 -7.116 -13.901 1.00 97.00 177 LEU A N 1
ATOM 1361 C CA . LEU A 1 177 ? 19.815 -8.288 -14.245 1.00 97.00 177 LEU A CA 1
ATOM 1362 C C . LEU A 1 177 ? 19.503 -9.459 -13.304 1.00 97.00 177 LEU A C 1
ATOM 1364 O O . LEU A 1 177 ? 19.321 -10.588 -13.753 1.00 97.00 177 LEU A O 1
ATOM 1368 N N . GLY A 1 178 ? 19.327 -9.180 -12.008 1.00 96.81 178 GLY A N 1
ATOM 1369 C CA . GLY A 1 178 ? 18.874 -10.162 -11.021 1.00 96.81 178 GLY A CA 1
ATOM 1370 C C . GLY A 1 178 ? 17.464 -10.716 -11.272 1.00 96.81 178 GLY A C 1
ATOM 1371 O O . GLY A 1 178 ? 17.127 -11.767 -10.733 1.00 96.81 178 GLY A O 1
ATOM 1372 N N . GLN A 1 179 ? 16.643 -10.058 -12.103 1.00 95.31 179 GLN A N 1
ATOM 1373 C CA . GLN A 1 179 ? 15.356 -10.598 -12.567 1.00 95.31 179 GLN A CA 1
ATOM 1374 C C . GLN A 1 179 ? 15.493 -11.543 -13.777 1.00 95.31 179 GLN A C 1
ATOM 1376 O O . GLN A 1 179 ? 14.480 -12.062 -14.243 1.00 95.31 179 GLN A O 1
ATOM 1381 N N . GLY A 1 180 ? 16.709 -11.766 -14.290 1.00 94.50 180 GLY A N 1
ATOM 1382 C CA . GLY A 1 180 ? 16.983 -12.656 -15.423 1.00 94.50 180 GLY A CA 1
ATOM 1383 C C . GLY A 1 180 ? 16.892 -12.000 -16.804 1.00 94.50 180 GLY A C 1
ATOM 1384 O O . GLY A 1 180 ? 16.849 -12.713 -17.803 1.00 94.50 180 GLY A O 1
ATOM 1385 N N . HIS A 1 181 ? 16.850 -10.666 -16.879 1.00 94.25 181 HIS A N 1
ATOM 1386 C CA . HIS A 1 181 ? 16.833 -9.930 -18.150 1.00 94.25 181 HIS A CA 1
ATOM 1387 C C . HIS A 1 181 ? 18.228 -9.844 -18.780 1.00 94.25 181 HIS A C 1
ATOM 1389 O O . HIS A 1 181 ? 19.229 -9.757 -18.065 1.00 94.25 181 HIS A O 1
ATOM 1395 N N . ALA A 1 182 ? 18.302 -9.831 -20.114 1.00 92.06 182 ALA A N 1
ATOM 1396 C CA . ALA A 1 182 ? 19.566 -9.687 -20.832 1.00 92.06 182 ALA A CA 1
ATOM 1397 C C . ALA A 1 182 ? 20.122 -8.258 -20.716 1.00 92.06 182 ALA A C 1
ATOM 1399 O O . ALA A 1 182 ? 19.378 -7.280 -20.710 1.00 92.06 182 ALA A O 1
ATOM 1400 N N . GLU A 1 183 ? 21.448 -8.128 -20.666 1.00 91.56 183 GLU A N 1
ATOM 1401 C CA . GLU A 1 183 ? 22.128 -6.851 -20.410 1.00 91.56 183 GLU A CA 1
ATOM 1402 C C . GLU A 1 183 ? 21.763 -5.750 -21.419 1.00 91.56 183 GLU A C 1
ATOM 1404 O O . GLU A 1 183 ? 21.483 -4.619 -21.021 1.00 91.56 183 GLU A O 1
ATOM 1409 N N . ALA 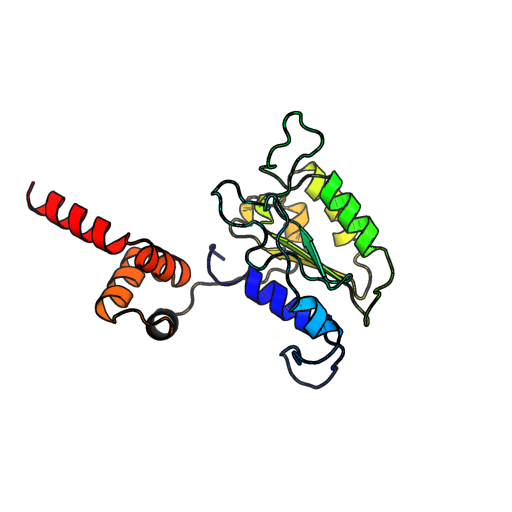A 1 184 ? 21.684 -6.102 -22.706 1.00 89.44 184 ALA A N 1
ATOM 1410 C CA . ALA A 1 184 ? 21.291 -5.177 -23.767 1.00 89.44 184 ALA A CA 1
ATOM 1411 C C . ALA A 1 184 ? 19.856 -4.645 -23.583 1.00 89.44 184 ALA A C 1
ATOM 1413 O O . ALA A 1 184 ? 19.626 -3.442 -23.707 1.00 89.44 184 ALA A O 1
ATOM 1414 N N . ASP A 1 185 ? 18.909 -5.519 -23.225 1.00 93.00 185 ASP A N 1
ATOM 1415 C CA . ASP A 1 185 ? 17.510 -5.136 -23.002 1.00 93.00 185 ASP A CA 1
ATOM 1416 C C . ASP A 1 185 ? 17.364 -4.254 -21.755 1.00 93.00 185 ASP A C 1
ATOM 1418 O O . ASP A 1 185 ? 16.578 -3.307 -21.746 1.00 93.00 185 ASP A O 1
ATOM 1422 N N . VAL A 1 186 ? 18.155 -4.520 -20.709 1.00 95.69 186 VAL A N 1
ATOM 1423 C CA . VAL A 1 186 ? 18.139 -3.738 -19.466 1.00 95.69 186 VAL A CA 1
ATOM 1424 C C . VAL A 1 186 ? 18.553 -2.291 -19.711 1.00 95.69 186 VAL A C 1
ATOM 1426 O O . VAL A 1 186 ? 17.872 -1.371 -19.242 1.00 95.69 186 VAL A O 1
ATOM 1429 N N . ASP A 1 187 ? 19.662 -2.070 -20.418 1.00 94.50 187 ASP A N 1
ATOM 1430 C CA . ASP A 1 187 ? 20.169 -0.717 -20.636 1.00 94.50 187 ASP A CA 1
ATOM 1431 C C . ASP A 1 187 ? 19.227 0.112 -21.519 1.00 94.50 187 ASP A C 1
ATOM 1433 O O . ASP A 1 187 ? 18.944 1.267 -21.163 1.00 94.50 187 ASP A O 1
ATOM 1437 N N . GLU A 1 188 ? 18.671 -0.499 -22.573 1.00 94.06 188 GLU A N 1
ATOM 1438 C CA . GLU A 1 188 ? 17.640 0.096 -23.432 1.00 94.06 188 GLU A CA 1
ATOM 1439 C C . GLU A 1 188 ? 16.360 0.406 -22.641 1.00 94.06 188 GLU A C 1
ATOM 1441 O O . GLU A 1 188 ? 15.838 1.523 -22.702 1.00 94.06 188 GLU A O 1
ATOM 1446 N N . ALA A 1 189 ? 15.859 -0.540 -21.840 1.00 95.06 189 ALA A N 1
ATOM 1447 C CA . ALA A 1 189 ? 14.643 -0.350 -21.053 1.00 95.06 189 ALA A CA 1
ATOM 1448 C C . ALA A 1 189 ? 14.789 0.766 -20.018 1.00 95.06 189 ALA A C 1
ATOM 1450 O O . ALA A 1 189 ? 13.871 1.573 -19.831 1.00 95.06 189 ALA A O 1
ATOM 1451 N N . LEU A 1 190 ? 15.932 0.834 -19.332 1.00 96.06 190 LEU A N 1
ATOM 1452 C CA . LEU A 1 190 ? 16.198 1.896 -18.366 1.00 96.06 190 LEU A CA 1
ATOM 1453 C C . LEU A 1 190 ? 16.307 3.257 -19.046 1.00 96.06 190 LEU A C 1
ATOM 1455 O O . LEU A 1 190 ? 15.827 4.241 -18.490 1.00 96.06 190 LEU A O 1
ATOM 1459 N N . GLU A 1 191 ? 16.898 3.345 -20.234 1.00 94.56 191 GLU A N 1
ATOM 1460 C CA . GLU A 1 191 ? 16.901 4.590 -21.005 1.00 94.56 191 GLU A CA 1
ATOM 1461 C C . GLU A 1 191 ? 15.476 4.991 -21.415 1.00 94.56 191 GLU A C 1
ATOM 1463 O O . GLU A 1 191 ? 15.012 6.090 -21.093 1.00 94.56 191 GLU A O 1
ATOM 1468 N N . ALA A 1 192 ? 14.728 4.060 -22.009 1.00 93.56 192 ALA A N 1
ATOM 1469 C CA . ALA A 1 192 ? 13.371 4.278 -22.496 1.00 93.56 192 ALA A CA 1
ATOM 1470 C C . ALA A 1 192 ? 12.366 4.659 -21.391 1.00 93.56 192 ALA A C 1
ATOM 1472 O O . ALA A 1 192 ? 11.382 5.356 -21.652 1.00 93.56 192 ALA A O 1
ATOM 1473 N N . THR A 1 193 ? 12.620 4.240 -20.149 1.00 95.25 193 THR A N 1
ATOM 1474 C CA . THR A 1 193 ? 11.780 4.532 -18.974 1.00 95.25 193 THR A CA 1
ATOM 1475 C C . THR A 1 193 ? 12.378 5.585 -18.040 1.00 95.25 193 THR A C 1
ATOM 1477 O O . THR A 1 193 ? 11.888 5.767 -16.923 1.00 95.25 193 THR A O 1
ATOM 1480 N N . ARG A 1 194 ? 13.419 6.305 -18.487 1.00 94.62 194 ARG A N 1
ATOM 1481 C CA . ARG A 1 194 ? 14.103 7.371 -17.728 1.00 94.62 194 ARG A CA 1
ATOM 1482 C C . ARG A 1 194 ? 14.568 6.917 -16.336 1.00 94.62 194 ARG A C 1
ATOM 1484 O O . ARG A 1 194 ? 14.399 7.624 -15.345 1.00 94.62 194 ARG A O 1
ATOM 1491 N N . GLY A 1 195 ? 15.141 5.720 -16.268 1.00 94.31 195 GLY A N 1
ATOM 1492 C CA . GLY A 1 195 ? 15.710 5.122 -15.063 1.00 94.31 195 GLY A CA 1
ATOM 1493 C C . GLY A 1 195 ? 14.690 4.471 -14.130 1.00 94.31 195 GLY A C 1
ATOM 1494 O O . GLY A 1 195 ? 15.011 4.245 -12.969 1.00 94.31 195 GLY A O 1
ATOM 1495 N N . HIS A 1 196 ? 13.467 4.179 -14.589 1.00 96.50 196 HIS A N 1
ATOM 1496 C CA . HIS A 1 196 ? 12.432 3.575 -13.753 1.00 96.50 196 HIS A CA 1
ATOM 1497 C C . HIS A 1 196 ? 12.476 2.032 -13.785 1.00 96.50 196 HIS A C 1
ATOM 1499 O O . HIS A 1 196 ? 11.848 1.428 -14.657 1.00 96.50 196 HIS A O 1
ATOM 1505 N N . PRO A 1 197 ? 13.064 1.347 -12.781 1.00 96.62 197 PRO A N 1
ATOM 1506 C CA . PRO A 1 197 ? 13.289 -0.102 -12.842 1.00 96.62 197 PRO A CA 1
ATOM 1507 C C . PRO A 1 197 ? 11.994 -0.912 -12.941 1.00 96.62 197 PRO A C 1
ATOM 1509 O O . PRO A 1 197 ? 11.871 -1.786 -13.789 1.00 96.62 197 PRO A O 1
ATOM 1512 N N . GLY A 1 198 ? 10.978 -0.592 -12.133 1.00 95.06 198 GLY A N 1
ATOM 1513 C CA . GLY A 1 198 ? 9.710 -1.329 -12.175 1.00 95.06 198 GLY A CA 1
ATOM 1514 C C . GLY A 1 198 ? 8.923 -1.173 -13.480 1.00 95.06 198 GLY A C 1
ATOM 1515 O O . GLY A 1 198 ? 8.186 -2.079 -13.861 1.00 95.06 198 GLY A O 1
ATOM 1516 N N . GLN A 1 199 ? 9.076 -0.042 -14.178 1.00 95.19 199 GLN A N 1
ATOM 1517 C CA . GLN A 1 199 ? 8.456 0.176 -15.482 1.00 95.19 199 GLN A CA 1
ATOM 1518 C C . GLN A 1 199 ? 9.258 -0.518 -16.584 1.00 95.19 199 GLN A C 1
ATOM 1520 O O . GLN A 1 199 ? 8.654 -1.162 -17.436 1.00 95.19 199 GLN A O 1
ATOM 1525 N N . ALA A 1 200 ? 10.592 -0.449 -16.526 1.00 96.00 200 ALA A N 1
ATOM 1526 C CA . ALA A 1 200 ? 11.488 -1.191 -17.410 1.00 96.00 200 ALA A CA 1
ATOM 1527 C C . ALA A 1 200 ? 11.214 -2.701 -17.339 1.00 96.00 200 ALA A C 1
ATOM 1529 O O . ALA A 1 200 ? 11.004 -3.341 -18.364 1.00 96.00 200 ALA A O 1
ATOM 1530 N N . HIS A 1 201 ? 11.118 -3.253 -16.125 1.00 95.88 201 HIS A N 1
ATOM 1531 C CA . HIS A 1 201 ? 10.786 -4.660 -15.904 1.00 95.88 201 HIS A CA 1
ATOM 1532 C C . HIS A 1 201 ? 9.434 -5.046 -16.518 1.00 95.88 201 HIS A C 1
ATOM 1534 O O . HIS A 1 201 ? 9.325 -6.097 -17.144 1.00 95.88 201 HIS A O 1
ATOM 1540 N N . ALA A 1 202 ? 8.408 -4.203 -16.352 1.00 92.88 202 ALA A N 1
ATOM 1541 C CA . ALA A 1 202 ? 7.087 -4.449 -16.929 1.00 92.88 202 ALA A CA 1
ATOM 1542 C C . ALA A 1 202 ? 7.128 -4.436 -18.464 1.00 92.88 202 ALA A C 1
ATOM 1544 O O . ALA A 1 202 ? 6.647 -5.373 -19.087 1.00 92.88 202 ALA A O 1
ATOM 1545 N N . TRP A 1 203 ? 7.772 -3.433 -19.069 1.00 94.12 203 TRP A N 1
ATOM 1546 C CA . TRP A 1 203 ? 7.898 -3.329 -20.526 1.00 94.12 203 TRP A CA 1
ATOM 1547 C C . TRP A 1 203 ? 8.624 -4.515 -21.152 1.00 94.12 203 TRP A C 1
ATOM 1549 O O . TRP A 1 203 ? 8.166 -5.015 -22.175 1.00 94.12 203 TRP A O 1
ATOM 1559 N N . MET A 1 204 ? 9.698 -4.998 -20.524 1.00 94.06 204 MET A N 1
ATOM 1560 C CA . MET A 1 204 ? 10.406 -6.196 -20.988 1.00 94.06 204 MET A CA 1
ATOM 1561 C C .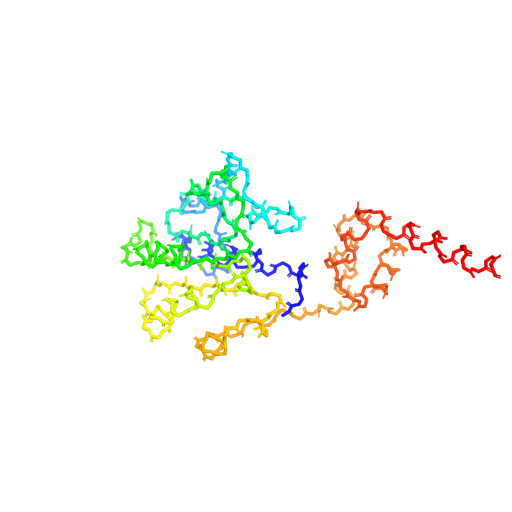 MET A 1 204 ? 9.530 -7.452 -20.903 1.00 94.06 204 MET A C 1
ATOM 1563 O O . MET A 1 204 ? 9.549 -8.283 -21.800 1.00 94.06 204 MET A O 1
ATOM 1567 N N . ARG A 1 205 ? 8.712 -7.592 -19.852 1.00 92.44 205 ARG A N 1
ATOM 1568 C CA . ARG A 1 205 ? 7.803 -8.743 -19.710 1.00 92.44 205 ARG A CA 1
ATOM 1569 C C . ARG A 1 205 ? 6.603 -8.705 -20.652 1.00 92.44 205 ARG A C 1
ATOM 1571 O O . ARG A 1 205 ? 6.065 -9.756 -20.982 1.00 92.44 205 ARG A O 1
ATOM 1578 N N . GLU A 1 206 ? 6.159 -7.510 -21.015 1.00 91.88 206 GLU A N 1
ATOM 1579 C CA . GLU A 1 206 ? 4.982 -7.273 -21.855 1.00 91.88 206 GLU A CA 1
ATOM 1580 C C . GLU A 1 206 ? 5.331 -7.173 -23.352 1.00 91.88 206 GLU A C 1
ATOM 1582 O O . GLU A 1 206 ? 4.440 -6.946 -24.165 1.00 91.88 206 GLU A O 1
ATOM 1587 N N . GLY A 1 207 ? 6.603 -7.338 -23.734 1.00 89.00 207 GLY A N 1
ATOM 1588 C CA . GLY A 1 207 ? 7.040 -7.271 -25.134 1.00 89.00 207 GLY A CA 1
ATOM 1589 C C . GLY A 1 207 ? 7.041 -5.852 -25.727 1.00 89.00 207 GLY A C 1
ATOM 1590 O O . GLY A 1 207 ? 6.945 -5.656 -26.939 1.00 89.00 207 GLY A O 1
ATOM 1591 N N . VAL A 1 208 ? 7.065 -4.824 -24.872 1.00 91.00 208 VAL A N 1
ATOM 1592 C CA . VAL A 1 208 ? 6.949 -3.418 -25.297 1.00 91.00 208 VAL A CA 1
ATOM 1593 C C . VAL A 1 208 ? 8.246 -2.923 -25.940 1.00 91.00 208 VAL A C 1
ATOM 1595 O O . VAL A 1 208 ? 8.202 -2.023 -26.778 1.00 91.00 208 VAL A O 1
ATOM 1598 N N . LEU A 1 209 ? 9.404 -3.485 -25.578 1.00 88.75 209 LEU A N 1
ATOM 1599 C CA . LEU A 1 209 ? 10.678 -3.112 -26.202 1.00 88.75 209 LEU A CA 1
ATOM 1600 C C . LEU A 1 209 ? 10.724 -3.522 -27.673 1.00 88.75 209 LEU A C 1
ATOM 1602 O O . LEU A 1 209 ? 11.136 -2.736 -28.520 1.00 88.75 209 LEU A O 1
ATOM 1606 N N . GLU A 1 210 ? 10.247 -4.720 -27.989 1.00 88.38 210 GLU A N 1
ATOM 1607 C CA . GLU A 1 210 ? 10.171 -5.251 -29.345 1.00 88.38 210 GLU A CA 1
ATOM 1608 C C . GLU A 1 210 ? 9.310 -4.341 -30.221 1.00 88.38 210 GLU A C 1
ATOM 1610 O O . GLU A 1 210 ? 9.763 -3.890 -31.275 1.00 88.38 210 GLU A O 1
ATOM 1615 N N . LEU A 1 211 ? 8.128 -3.962 -29.724 1.00 88.25 211 LEU A N 1
ATOM 1616 C CA . LEU A 1 211 ? 7.246 -3.014 -30.403 1.00 88.25 211 LEU A CA 1
ATOM 1617 C C . LEU A 1 211 ? 7.928 -1.653 -30.624 1.00 88.25 211 LEU A C 1
ATOM 1619 O O . LEU A 1 211 ? 7.796 -1.048 -31.688 1.00 88.25 211 LEU A O 1
ATOM 1623 N N . ARG A 1 212 ? 8.694 -1.156 -29.645 1.00 89.75 212 ARG A N 1
ATOM 1624 C CA . ARG A 1 212 ? 9.456 0.096 -29.802 1.00 89.75 212 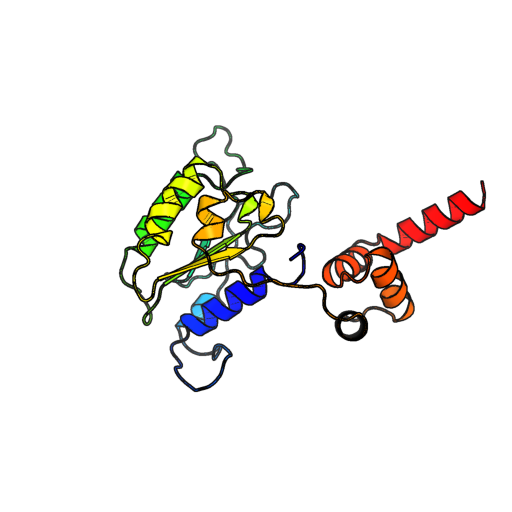ARG A CA 1
ATOM 1625 C C . ARG A 1 212 ? 10.523 -0.020 -30.889 1.00 89.75 212 ARG A C 1
ATOM 1627 O O . ARG A 1 212 ? 10.659 0.908 -31.683 1.00 89.75 212 ARG A O 1
ATOM 1634 N N . ARG A 1 213 ? 11.250 -1.140 -30.952 1.00 88.50 213 ARG A N 1
ATOM 1635 C CA . ARG A 1 213 ? 12.254 -1.410 -31.997 1.00 88.50 213 ARG A CA 1
ATOM 1636 C C . ARG A 1 213 ? 11.617 -1.520 -33.383 1.00 88.50 213 ARG A C 1
ATOM 1638 O O . ARG A 1 213 ? 12.216 -1.095 -34.367 1.00 88.50 213 ARG A O 1
ATOM 1645 N N . GLU A 1 214 ? 10.417 -2.086 -33.486 1.00 89.81 214 GLU A N 1
ATOM 1646 C CA . GLU A 1 214 ? 9.643 -2.137 -34.735 1.00 89.81 214 GLU A CA 1
ATOM 1647 C C . GLU A 1 214 ? 9.224 -0.746 -35.211 1.00 89.81 214 GLU A C 1
ATOM 1649 O O . GLU A 1 214 ? 9.500 -0.388 -36.354 1.00 89.81 214 GLU A O 1
ATOM 1654 N N . VAL A 1 215 ? 8.635 0.066 -34.329 1.00 90.31 215 VAL A N 1
ATOM 1655 C CA . VAL A 1 215 ? 8.231 1.440 -34.662 1.00 90.31 215 VAL A CA 1
ATOM 1656 C C . VAL A 1 215 ? 9.443 2.296 -35.037 1.00 90.31 215 VAL A C 1
ATOM 1658 O O . VAL A 1 215 ? 9.381 3.044 -36.008 1.00 90.31 215 VAL A O 1
ATOM 1661 N N . ALA A 1 216 ? 10.560 2.170 -34.314 1.00 88.19 216 ALA A N 1
ATOM 1662 C CA . ALA A 1 216 ? 11.784 2.907 -34.622 1.00 88.19 216 ALA A CA 1
ATOM 1663 C C . ALA A 1 216 ? 12.345 2.556 -36.010 1.00 88.19 216 ALA A C 1
ATOM 1665 O O . ALA A 1 216 ? 12.755 3.459 -36.735 1.00 88.19 216 ALA A O 1
ATOM 1666 N N . ARG A 1 217 ? 12.316 1.272 -36.402 1.00 88.94 217 ARG A N 1
ATOM 1667 C CA . ARG A 1 217 ? 12.691 0.842 -37.760 1.00 88.94 217 ARG A CA 1
ATOM 1668 C C . ARG A 1 217 ? 11.741 1.416 -38.811 1.00 88.94 217 ARG A C 1
ATOM 1670 O O . ARG A 1 217 ? 12.198 2.053 -39.747 1.00 88.94 217 ARG A O 1
ATOM 1677 N N . GLY A 1 218 ? 10.429 1.297 -38.598 1.00 85.31 218 GLY A N 1
ATOM 1678 C CA . GLY A 1 218 ? 9.429 1.814 -39.537 1.00 85.31 218 GLY A CA 1
ATOM 1679 C C . GLY A 1 218 ? 9.464 3.336 -39.736 1.00 85.31 218 GLY A C 1
ATOM 1680 O O . GLY A 1 218 ? 9.097 3.809 -40.803 1.00 85.31 218 GLY A O 1
ATOM 1681 N N . LEU A 1 219 ? 9.916 4.102 -38.736 1.00 85.69 219 LEU A N 1
ATOM 1682 C CA . LEU A 1 219 ? 10.125 5.552 -38.853 1.00 85.69 219 LEU A CA 1
ATOM 1683 C C . LEU A 1 219 ? 11.447 5.930 -39.533 1.00 85.69 219 LEU A C 1
ATOM 1685 O O . LEU A 1 219 ? 11.559 7.047 -40.023 1.00 85.69 219 LEU A O 1
ATOM 1689 N N . ALA A 1 220 ? 12.450 5.050 -39.520 1.00 74.81 220 ALA A N 1
ATOM 1690 C CA . ALA A 1 220 ? 13.718 5.271 -40.217 1.00 74.81 220 ALA A CA 1
ATOM 1691 C C . ALA A 1 220 ? 13.619 4.942 -41.718 1.00 74.81 220 ALA A C 1
ATOM 1693 O O . ALA A 1 220 ? 14.375 5.495 -42.514 1.00 74.81 220 ALA A O 1
ATOM 1694 N N . ASP A 1 221 ? 12.681 4.065 -42.084 1.00 70.12 221 ASP A N 1
ATOM 1695 C CA . ASP A 1 221 ? 12.411 3.638 -43.460 1.00 70.12 221 ASP A CA 1
ATOM 1696 C C . ASP A 1 221 ? 11.398 4.549 -44.206 1.00 70.12 221 ASP A C 1
ATOM 1698 O O . ASP A 1 221 ? 11.072 4.272 -45.363 1.00 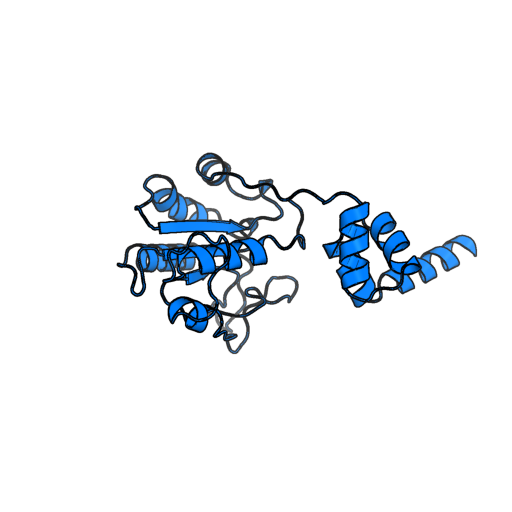70.12 221 ASP A O 1
ATOM 1702 N N . ALA A 1 222 ? 10.892 5.614 -43.562 1.00 55.94 222 ALA A N 1
ATOM 1703 C CA . ALA A 1 222 ? 9.893 6.565 -44.082 1.00 55.94 222 ALA A CA 1
ATOM 1704 C C . ALA A 1 222 ? 10.480 7.968 -44.308 1.00 55.94 222 ALA A C 1
ATOM 1706 O O . ALA A 1 222 ? 10.081 8.609 -45.309 1.00 55.94 222 ALA A O 1
#